Protein AF-A0A0C2BRD9-F1 (afdb_monomer)

Sequence (225 aa):
MIASLRAAGANRFDPTGWHYVEVLAKRAAAHQGSVRRILDARLVRALTALQARVERAQCDARETLARGVQQYPHAAADLQRLHDAGDVKGLRRLVATLQANERCASLGALVRQLEQHSPDHAEAQREGIAGPRSELKAIRNFRNTWAKLSVNKQVAQALEQAPKNAGPINSHMLVLRSLSLMRDISPDYLNWFMSYADTLLALDQGEKEKTASPKKGPAARAAKK

Secondary structure (DSSP, 8-state):
-HHHHHHTTHHHH-HHHHHHHHHHHHHHHH--THHHHHHHHHHHHHHHHHHHHHHHHHHHHHHHHHHHHHH-GGGHHHHHHHHHTT-HHHHHHHHHHHHHHHHHHHHHHHHHHHHHT--S-STTTTTSS-S-----HHHHHHHHHHHHHHHHHHHHHHHHT--TT--TT-HHHHHHHHHHHHHHH-HHHHHHHHHHHHHHHHHHHHHHHHHTSPP-PPPPPPP--

InterPro domains:
  IPR021549 Protein of unknown function DUF2894 [PF11445] (2-206)

Solvent-accessible surface area (backbone atoms only — not comparable to full-atom values): 13107 Å² total; per-residue (Å²): 111,72,68,58,43,58,72,69,42,45,58,75,77,38,52,65,64,45,50,52,51,54,54,51,51,55,53,30,70,76,45,72,68,73,65,21,53,55,40,49,55,51,48,52,54,49,50,54,54,47,51,54,52,47,52,48,53,48,51,53,45,50,50,54,41,55,55,41,34,73,76,34,66,90,50,30,70,60,43,48,51,26,54,77,71,60,36,60,65,59,36,54,50,52,52,52,52,54,53,52,51,51,54,52,51,53,49,53,48,49,50,49,47,51,62,70,65,60,69,93,62,60,78,89,53,55,85,78,72,76,66,82,74,79,68,54,67,66,57,52,53,49,52,54,54,50,50,56,52,47,53,54,48,51,52,51,50,53,61,70,67,52,69,95,78,67,58,99,82,36,67,70,59,52,50,52,50,49,53,49,51,38,46,75,75,37,55,70,58,43,54,52,50,53,55,49,52,51,52,53,52,53,50,52,51,56,50,53,57,63,69,67,60,79,82,82,76,84,82,78,87,84,88,87,134

Radius of gyration: 34.68 Å; Cα contacts (8 Å, |Δi|>4): 74; chains: 1; bounding box: 67×57×117 Å

Structure (mmCIF, N/CA/C/O backbone):
data_AF-A0A0C2BRD9-F1
#
_entry.id   AF-A0A0C2BRD9-F1
#
loop_
_atom_site.group_PDB
_atom_site.id
_atom_site.type_symbol
_atom_site.label_atom_id
_atom_site.label_alt_id
_atom_site.label_comp_id
_atom_site.label_asym_id
_atom_site.label_entity_id
_atom_site.label_seq_id
_atom_site.pdbx_PDB_ins_code
_atom_site.Cartn_x
_atom_site.Cartn_y
_atom_site.Cartn_z
_atom_site.occupancy
_atom_site.B_iso_or_equiv
_atom_site.auth_seq_id
_atom_site.auth_comp_id
_atom_site.auth_asym_id
_atom_site.auth_atom_id
_atom_site.pdbx_PDB_model_num
ATOM 1 N N . MET A 1 1 ? -27.100 -4.156 17.870 1.00 55.28 1 MET A N 1
ATOM 2 C CA . MET A 1 1 ? -26.120 -3.065 17.654 1.00 55.28 1 MET A CA 1
ATOM 3 C C . MET A 1 1 ? -24.674 -3.557 17.535 1.00 55.28 1 MET A C 1
ATOM 5 O O . MET A 1 1 ? -24.040 -3.266 16.533 1.00 55.28 1 MET A O 1
ATOM 9 N N . ILE A 1 2 ? -24.141 -4.350 18.475 1.00 57.06 2 ILE A N 1
ATOM 10 C CA . ILE A 1 2 ? -22.762 -4.884 18.358 1.00 57.06 2 ILE A CA 1
ATOM 11 C C . ILE A 1 2 ? -22.657 -5.948 17.240 1.00 57.06 2 ILE A C 1
ATOM 13 O O . ILE A 1 2 ? -21.723 -5.928 16.446 1.00 57.06 2 ILE A O 1
ATOM 17 N N . ALA A 1 3 ? -23.659 -6.823 17.091 1.00 55.91 3 ALA A N 1
ATOM 18 C CA . ALA A 1 3 ? -23.689 -7.818 16.009 1.00 55.91 3 ALA A CA 1
ATOM 19 C C . ALA A 1 3 ? -23.819 -7.195 14.601 1.00 55.91 3 ALA A C 1
ATOM 21 O O . ALA A 1 3 ? -23.196 -7.674 13.659 1.00 55.91 3 ALA A O 1
ATOM 22 N N . SER A 1 4 ? -24.560 -6.089 14.462 1.00 55.09 4 SER A N 1
ATOM 23 C CA . SER A 1 4 ? -24.716 -5.376 13.186 1.00 55.09 4 SER A CA 1
ATOM 24 C C . SER A 1 4 ? -23.440 -4.636 12.768 1.00 55.09 4 SER A C 1
ATOM 26 O O . SER A 1 4 ? -23.131 -4.587 11.584 1.00 55.09 4 SER A O 1
ATOM 28 N N . LEU A 1 5 ? -22.642 -4.133 13.719 1.00 56.72 5 LEU A N 1
ATOM 29 C CA . LEU A 1 5 ? -21.331 -3.529 13.430 1.00 56.72 5 LEU A CA 1
ATOM 30 C C . LEU A 1 5 ? -20.254 -4.570 13.095 1.00 56.72 5 LEU A C 1
ATOM 32 O O . LEU A 1 5 ? -19.369 -4.306 12.280 1.00 56.72 5 LEU A O 1
ATOM 36 N N . ARG A 1 6 ? -20.365 -5.775 13.668 1.00 57.06 6 ARG A N 1
ATOM 37 C CA . ARG A 1 6 ? -19.536 -6.922 13.280 1.00 57.06 6 ARG A CA 1
ATOM 38 C C . ARG A 1 6 ? -19.834 -7.361 11.840 1.00 57.06 6 ARG A C 1
ATOM 40 O O . ARG A 1 6 ? -18.895 -7.612 11.092 1.00 57.06 6 ARG A O 1
ATOM 47 N N . ALA A 1 7 ? -21.110 -7.389 11.446 1.00 53.88 7 ALA A N 1
ATOM 48 C CA . ALA A 1 7 ? -21.530 -7.680 10.072 1.00 53.88 7 ALA A CA 1
ATOM 49 C C . ALA A 1 7 ? -21.131 -6.573 9.075 1.00 53.88 7 ALA A C 1
ATOM 51 O O . ALA A 1 7 ? -20.756 -6.876 7.949 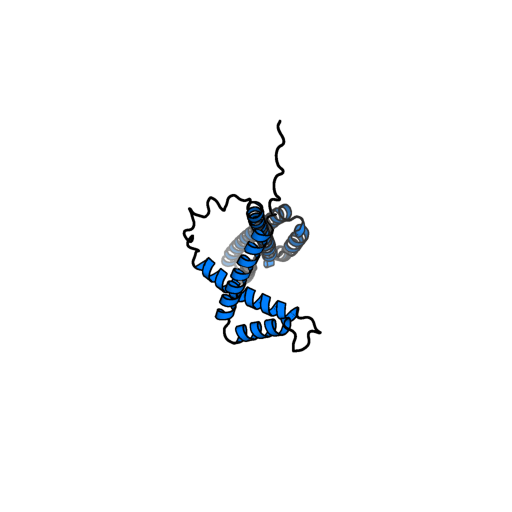1.00 53.88 7 ALA A O 1
ATOM 52 N N . ALA A 1 8 ? -21.120 -5.305 9.504 1.00 55.88 8 ALA A N 1
ATOM 53 C CA . ALA A 1 8 ? -20.695 -4.158 8.692 1.00 55.88 8 ALA A CA 1
ATOM 54 C C . ALA A 1 8 ? -19.164 -4.037 8.507 1.00 55.88 8 ALA A C 1
ATOM 56 O O . ALA A 1 8 ? -18.681 -3.056 7.945 1.00 55.88 8 ALA A O 1
ATOM 57 N N . GLY A 1 9 ? -18.379 -5.004 8.996 1.00 57.47 9 GLY A N 1
ATOM 58 C CA . GLY A 1 9 ? -16.933 -5.033 8.772 1.00 57.47 9 GLY A CA 1
ATOM 59 C C . GLY A 1 9 ? -16.144 -3.981 9.555 1.00 57.47 9 GLY A C 1
ATOM 60 O O . GLY A 1 9 ? -14.998 -3.714 9.202 1.00 57.47 9 GLY A O 1
ATOM 61 N N . ALA A 1 10 ? -16.695 -3.416 10.639 1.00 57.75 10 ALA A N 1
ATOM 62 C CA . ALA A 1 10 ? -16.008 -2.408 11.461 1.00 57.75 10 ALA A CA 1
ATOM 63 C C . ALA A 1 10 ? -14.625 -2.880 11.962 1.00 57.75 10 ALA A C 1
ATOM 65 O O . ALA A 1 10 ? -13.694 -2.085 12.063 1.00 57.75 10 ALA A O 1
ATOM 66 N N . ASN A 1 11 ? -14.459 -4.190 12.175 1.00 59.72 11 ASN A N 1
ATOM 67 C CA . ASN A 1 11 ? -13.189 -4.804 12.570 1.00 59.72 11 ASN A CA 1
ATOM 68 C C . ASN A 1 11 ? -12.094 -4.720 11.480 1.00 59.72 11 ASN A C 1
ATOM 70 O O . ASN A 1 11 ? -10.909 -4.757 11.793 1.00 59.72 11 ASN A O 1
ATOM 74 N N . ARG A 1 12 ? -12.470 -4.600 10.197 1.00 64.75 12 ARG A N 1
ATOM 75 C CA . ARG A 1 12 ? -11.517 -4.461 9.079 1.00 64.75 12 ARG A CA 1
ATOM 76 C C . ARG A 1 12 ? -11.005 -3.026 8.928 1.00 64.75 12 ARG A C 1
ATOM 78 O O . ARG A 1 12 ? -9.874 -2.833 8.496 1.00 64.75 12 ARG A O 1
ATOM 85 N N . PHE A 1 13 ? -11.818 -2.038 9.308 1.00 64.81 13 PHE A N 1
ATOM 86 C CA . PHE A 1 13 ? -11.477 -0.617 9.203 1.00 64.81 13 PHE A CA 1
ATOM 87 C C . PHE A 1 13 ? -10.772 -0.072 10.455 1.00 64.81 13 PHE A C 1
ATOM 89 O O . PHE A 1 13 ? -9.855 0.737 10.319 1.00 64.81 13 PHE A O 1
ATOM 96 N N . ASP A 1 14 ? -11.163 -0.510 11.659 1.00 70.69 14 ASP A N 1
ATOM 97 C CA . ASP A 1 14 ? -10.536 -0.081 12.920 1.00 70.69 14 ASP A CA 1
ATOM 98 C C . ASP A 1 14 ? -10.528 -1.205 13.984 1.00 70.69 14 ASP A C 1
ATOM 100 O O . ASP A 1 14 ? -11.425 -1.276 14.833 1.00 70.69 14 ASP A O 1
ATOM 104 N N . PRO A 1 15 ? -9.514 -2.092 13.971 1.00 74.56 15 PRO A N 1
ATOM 105 C CA . PRO A 1 15 ? -9.442 -3.218 14.904 1.00 74.56 15 PRO A CA 1
ATOM 106 C C . PRO A 1 15 ? -9.237 -2.779 16.363 1.00 74.56 15 PRO A C 1
ATOM 108 O O . PRO A 1 15 ? -9.726 -3.434 17.285 1.00 74.56 15 PRO A O 1
ATOM 111 N N . THR A 1 16 ? -8.547 -1.658 16.606 1.00 80.31 16 THR A N 1
ATOM 112 C CA . THR A 1 16 ? -8.263 -1.186 17.972 1.00 80.31 16 THR A CA 1
ATOM 113 C C . THR A 1 16 ? -9.481 -0.507 18.588 1.00 80.31 16 THR A C 1
ATOM 115 O O . THR A 1 16 ? -9.819 -0.781 19.743 1.00 80.31 16 THR A O 1
ATOM 118 N N . GLY A 1 17 ? -10.190 0.316 17.808 1.00 79.44 17 GLY A N 1
ATOM 119 C CA . GLY A 1 17 ? -11.464 0.900 18.221 1.00 79.44 17 GLY A CA 1
ATOM 120 C C . GLY A 1 17 ? -12.518 -0.168 18.527 1.00 79.44 17 GLY A C 1
ATOM 121 O O . GLY A 1 17 ? -13.249 -0.047 19.512 1.00 79.44 17 GLY A O 1
ATOM 122 N N . TRP A 1 18 ? -12.546 -1.250 17.743 1.00 80.38 18 TRP A N 1
ATOM 123 C CA . TRP A 1 18 ? -13.440 -2.383 17.982 1.00 80.38 18 TRP A CA 1
ATOM 124 C C . TRP A 1 18 ? -13.125 -3.118 19.293 1.00 80.38 18 TRP A C 1
ATOM 126 O O . TRP A 1 18 ? -14.020 -3.325 20.117 1.00 80.38 18 TRP A O 1
ATOM 136 N N . HIS A 1 19 ? -11.851 -3.444 19.539 1.00 82.81 19 HIS A N 1
ATOM 137 C CA . HIS A 1 19 ? -11.445 -4.126 20.771 1.00 82.81 19 HIS A CA 1
ATOM 138 C C . HIS A 1 19 ? -11.727 -3.285 22.027 1.00 82.81 19 HIS A C 1
ATOM 140 O O . HIS A 1 19 ? -12.190 -3.813 23.039 1.00 82.81 19 HIS A O 1
ATOM 146 N N . TYR A 1 20 ? -11.527 -1.964 21.953 1.00 85.00 20 TYR A N 1
ATOM 147 C CA . TYR A 1 20 ? -11.869 -1.047 23.043 1.00 85.00 20 TYR A CA 1
ATOM 148 C C . TYR A 1 20 ? -13.354 -1.127 23.428 1.00 85.00 20 TYR A C 1
ATOM 150 O O . TYR A 1 20 ? -13.682 -1.220 24.612 1.00 85.00 20 TYR A O 1
ATOM 158 N N . VAL A 1 21 ? -14.251 -1.134 22.438 1.00 85.75 21 VAL A N 1
ATOM 159 C CA . VAL A 1 21 ? -15.699 -1.250 22.668 1.00 85.75 21 VAL A CA 1
ATOM 160 C C . VAL A 1 21 ? -16.059 -2.615 23.259 1.00 85.75 21 VAL A C 1
ATOM 162 O O . VAL A 1 21 ? -16.873 -2.674 24.179 1.00 85.75 21 VAL A O 1
ATOM 165 N N . GLU A 1 22 ? -15.438 -3.705 22.796 1.00 85.19 22 GLU A N 1
ATOM 166 C CA . GLU A 1 22 ? -15.675 -5.046 23.351 1.00 85.19 22 GLU A CA 1
ATOM 167 C C . GLU A 1 22 ? -15.252 -5.149 24.823 1.00 85.19 22 GLU A C 1
ATOM 169 O O . GLU A 1 22 ? -15.994 -5.690 25.648 1.00 85.19 22 GLU A O 1
ATOM 174 N N . VAL A 1 23 ? -14.089 -4.598 25.179 1.00 89.94 23 VAL A N 1
ATOM 175 C CA . VAL A 1 23 ? -13.614 -4.566 26.571 1.00 89.94 23 VAL A CA 1
ATOM 176 C C . VAL A 1 23 ? -14.514 -3.677 27.432 1.00 89.94 23 VAL A C 1
ATOM 178 O O . VAL A 1 23 ? -14.875 -4.060 28.548 1.00 89.94 23 VAL A O 1
ATOM 181 N N . LEU A 1 24 ? -14.930 -2.518 26.915 1.00 86.56 24 LEU A N 1
ATOM 182 C CA . LEU A 1 24 ? -15.830 -1.605 27.621 1.00 86.56 24 LEU A CA 1
ATOM 183 C C . LEU A 1 24 ? -17.209 -2.240 27.866 1.00 86.56 24 LEU A C 1
ATOM 185 O O . LEU A 1 24 ? -17.748 -2.099 28.962 1.00 86.56 24 LEU A O 1
ATOM 189 N N . ALA A 1 25 ? -17.735 -2.995 26.897 1.00 85.38 25 ALA A N 1
ATOM 190 C CA . ALA A 1 25 ? -18.987 -3.740 27.024 1.00 85.38 25 ALA A CA 1
ATOM 191 C C . ALA A 1 25 ? -18.894 -4.849 28.082 1.00 85.38 25 ALA A C 1
ATOM 193 O O . ALA A 1 25 ? -19.774 -4.967 28.936 1.00 85.38 25 ALA A O 1
ATOM 194 N N . LYS A 1 26 ? -17.800 -5.626 28.076 1.00 87.88 26 LYS A N 1
ATOM 195 C CA . LYS A 1 26 ? -17.542 -6.657 29.097 1.00 87.88 26 LYS A CA 1
ATOM 196 C C . LYS A 1 26 ? -17.462 -6.051 30.497 1.00 87.88 26 LYS A C 1
ATOM 198 O O . LYS A 1 26 ? -18.039 -6.590 31.437 1.00 87.88 26 LYS A O 1
ATOM 203 N N . ARG A 1 27 ? -16.793 -4.903 30.634 1.00 86.75 27 ARG A N 1
ATOM 204 C CA . ARG A 1 27 ? -16.676 -4.193 31.912 1.00 86.75 27 ARG A CA 1
ATOM 205 C C . ARG A 1 27 ? -18.013 -3.620 32.383 1.00 86.75 27 ARG A C 1
ATOM 207 O O . ARG A 1 27 ? -18.315 -3.716 33.566 1.00 86.75 27 ARG A O 1
ATOM 214 N N . ALA A 1 28 ? -18.824 -3.063 31.484 1.00 86.19 28 ALA A N 1
ATOM 215 C CA . ALA A 1 28 ? -20.161 -2.573 31.819 1.00 86.19 28 ALA A CA 1
ATOM 216 C C . ALA A 1 28 ? -21.074 -3.698 32.342 1.00 86.19 28 ALA A C 1
ATOM 218 O O . ALA A 1 28 ? -21.808 -3.487 33.304 1.00 86.19 28 ALA A O 1
ATOM 219 N N . ALA A 1 29 ? -20.971 -4.905 31.771 1.00 84.81 29 ALA A N 1
ATOM 220 C CA . ALA A 1 29 ? -21.737 -6.076 32.203 1.00 84.81 29 ALA A CA 1
ATOM 221 C C . ALA A 1 29 ? -21.349 -6.596 33.603 1.00 84.81 29 ALA A C 1
ATOM 223 O O . ALA A 1 29 ? -22.188 -7.181 34.284 1.00 84.81 29 ALA A O 1
ATOM 224 N N . ALA A 1 30 ? -20.107 -6.369 34.044 1.00 89.50 30 ALA A N 1
ATOM 225 C CA . ALA A 1 30 ? -19.607 -6.802 35.352 1.00 89.50 30 ALA A CA 1
ATOM 226 C C . ALA A 1 30 ? -19.996 -5.866 36.517 1.00 89.50 30 ALA A C 1
ATOM 228 O O . ALA A 1 30 ? -19.811 -6.226 37.678 1.00 89.50 30 ALA A O 1
ATOM 229 N N . HIS A 1 31 ? -20.528 -4.671 36.236 1.00 87.12 31 HIS A N 1
ATOM 230 C CA . HIS A 1 31 ? -20.923 -3.693 37.254 1.00 87.12 31 HIS A CA 1
ATOM 231 C C . HIS A 1 31 ? -22.446 -3.485 37.279 1.00 87.12 31 HIS A C 1
ATOM 233 O O . HIS A 1 31 ? -23.131 -3.643 36.272 1.00 87.12 31 HIS A O 1
ATOM 239 N N . GLN A 1 32 ? -22.994 -3.099 38.435 1.00 85.75 32 GLN A N 1
ATOM 240 C CA . GLN A 1 32 ? -24.421 -2.798 38.616 1.0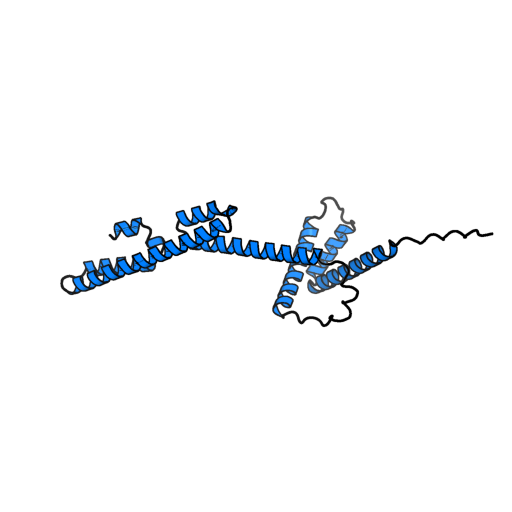0 85.75 32 GLN A CA 1
ATOM 241 C C . GLN A 1 32 ? -24.616 -1.397 39.218 1.00 85.75 32 GLN A C 1
ATOM 243 O O . GLN A 1 32 ? -23.692 -0.813 39.782 1.00 85.75 32 GLN A O 1
ATOM 248 N N . GLY A 1 33 ? -25.818 -0.833 39.071 1.00 87.88 33 GLY A N 1
ATOM 249 C CA . GLY A 1 33 ? -26.179 0.463 39.656 1.00 87.88 33 GLY A CA 1
ATOM 250 C C . GLY A 1 33 ? -25.672 1.686 38.877 1.00 87.88 33 GLY A C 1
ATOM 251 O O . GLY A 1 33 ? -25.656 1.706 37.645 1.00 87.88 33 GLY A O 1
ATOM 252 N N . SER A 1 34 ? -25.288 2.740 39.598 1.00 85.62 34 SER A N 1
ATOM 253 C CA . SER A 1 34 ? -24.857 4.033 39.036 1.00 85.62 34 SER A CA 1
ATOM 254 C C . SER A 1 34 ? -23.617 3.921 38.142 1.00 85.62 34 SER A C 1
ATOM 256 O O . SER A 1 34 ? -23.556 4.552 37.088 1.00 85.62 34 SER A O 1
ATOM 258 N N . VAL A 1 35 ? -22.668 3.056 38.507 1.00 87.06 35 VAL A N 1
ATOM 259 C CA . VAL A 1 35 ? -21.443 2.796 37.731 1.00 87.06 35 VAL A CA 1
ATOM 260 C C . VAL A 1 35 ? -21.769 2.201 36.359 1.00 87.06 35 VAL A C 1
ATOM 262 O O . VAL A 1 35 ? -21.176 2.602 35.358 1.00 87.06 35 VAL A O 1
ATOM 265 N N . ARG A 1 36 ? -22.764 1.305 36.285 1.00 87.69 36 ARG A N 1
ATOM 266 C CA . ARG A 1 36 ? -23.227 0.731 35.015 1.00 87.69 36 ARG A CA 1
ATOM 267 C C . ARG A 1 36 ? -23.795 1.805 34.088 1.00 87.69 36 ARG A C 1
ATOM 269 O O . ARG A 1 36 ? -23.416 1.847 32.926 1.00 87.69 36 ARG A O 1
ATOM 276 N N . ARG A 1 37 ? -24.602 2.736 34.611 1.00 87.19 37 ARG A N 1
ATOM 277 C CA . ARG A 1 37 ? -25.170 3.844 33.814 1.00 87.19 37 ARG A CA 1
ATOM 278 C C . ARG A 1 37 ? -24.089 4.737 33.193 1.00 87.19 37 ARG A C 1
ATOM 280 O O . ARG A 1 37 ? -24.210 5.126 32.034 1.00 87.19 37 ARG A O 1
ATOM 287 N N . ILE A 1 38 ? -23.017 5.033 33.934 1.00 90.94 38 ILE A N 1
ATOM 288 C CA . ILE A 1 38 ? -21.883 5.830 33.428 1.00 90.94 38 ILE A CA 1
ATOM 289 C C . ILE A 1 38 ? -21.123 5.065 32.334 1.00 90.94 38 ILE A C 1
ATOM 291 O O . ILE A 1 38 ? -20.759 5.645 31.307 1.00 90.94 38 ILE A O 1
ATOM 295 N N . LEU A 1 39 ? -20.885 3.765 32.535 1.00 89.62 39 LEU A N 1
ATOM 296 C CA . LEU A 1 39 ? -20.207 2.923 31.548 1.00 89.62 39 LEU A CA 1
ATOM 297 C C . LEU A 1 39 ? -21.045 2.733 30.278 1.00 89.62 39 LEU A C 1
ATOM 299 O O . LEU A 1 39 ? -20.486 2.810 29.187 1.00 89.62 39 LEU A O 1
ATOM 303 N N . ASP A 1 40 ? -22.362 2.580 30.405 1.00 87.31 40 ASP A N 1
ATOM 304 C CA . ASP A 1 40 ? -23.286 2.480 29.271 1.00 87.31 40 ASP A CA 1
ATOM 305 C C . ASP A 1 40 ? -23.312 3.785 28.457 1.00 87.31 40 ASP A C 1
ATOM 307 O O . ASP A 1 40 ? -23.180 3.753 27.233 1.00 87.31 40 ASP A O 1
ATOM 311 N N . ALA A 1 41 ? -23.364 4.951 29.114 1.00 90.69 41 ALA A N 1
ATOM 312 C CA . ALA A 1 41 ? -23.261 6.243 28.428 1.00 90.69 41 ALA A CA 1
ATOM 313 C C . ALA A 1 41 ? -21.920 6.399 27.684 1.00 90.69 41 ALA A C 1
ATOM 315 O O . ALA A 1 41 ? -21.867 6.884 26.548 1.00 90.69 41 ALA A O 1
ATOM 316 N N . ARG A 1 42 ? -20.820 5.937 28.295 1.00 91.06 42 ARG A N 1
ATOM 317 C CA . ARG A 1 42 ? -19.495 5.930 27.661 1.00 91.06 42 ARG A CA 1
ATOM 318 C C . ARG A 1 42 ? -19.431 4.964 26.478 1.00 91.06 42 ARG A C 1
ATOM 320 O O . ARG A 1 42 ? -18.782 5.282 25.484 1.00 91.06 42 ARG A O 1
ATOM 327 N N . LEU A 1 43 ? -20.110 3.825 26.566 1.00 89.19 43 LEU A N 1
ATOM 328 C CA . LEU A 1 43 ? -20.198 2.836 25.498 1.00 89.19 43 LEU A CA 1
ATOM 329 C C . LEU A 1 43 ? -20.980 3.370 24.298 1.00 89.19 43 LEU A C 1
ATOM 331 O O . LEU A 1 43 ? -20.504 3.237 23.173 1.00 89.19 43 LEU A O 1
ATOM 335 N N . VAL A 1 44 ? -22.107 4.051 24.526 1.00 90.19 44 VAL A N 1
ATOM 336 C CA . VAL A 1 44 ? -22.857 4.731 23.457 1.00 90.19 44 VAL A CA 1
ATOM 337 C C . VAL A 1 44 ? -21.972 5.761 22.753 1.00 90.19 44 VAL A C 1
ATOM 339 O O . VAL A 1 44 ? -21.873 5.746 21.529 1.00 90.19 44 VAL A O 1
ATOM 342 N N . ARG A 1 45 ? -21.252 6.600 23.509 1.00 90.69 45 ARG A N 1
ATOM 343 C CA . ARG A 1 45 ? -20.324 7.590 22.934 1.00 90.69 45 ARG A CA 1
ATOM 344 C C . ARG A 1 45 ? -19.157 6.948 22.172 1.00 90.69 45 ARG A C 1
ATOM 346 O O . ARG A 1 45 ? -18.715 7.484 21.159 1.00 90.69 45 ARG A O 1
ATOM 353 N N . ALA A 1 46 ? -18.633 5.822 22.652 1.00 87.69 46 ALA A N 1
ATOM 354 C CA . ALA A 1 46 ? -17.568 5.094 21.967 1.00 87.69 46 ALA A CA 1
ATOM 355 C C . ALA A 1 46 ? -18.062 4.475 20.649 1.00 87.69 46 ALA A C 1
ATOM 357 O O . ALA A 1 46 ? -17.357 4.540 19.643 1.00 87.69 46 ALA A O 1
ATOM 358 N N . LEU A 1 47 ? -19.282 3.930 20.638 1.00 86.19 47 LEU A N 1
ATOM 359 C CA . LEU A 1 47 ? -19.914 3.379 19.440 1.00 86.19 47 LEU A CA 1
ATOM 360 C C . LEU A 1 47 ? -20.166 4.450 18.376 1.00 86.19 47 LEU A C 1
ATOM 362 O O . LEU A 1 47 ? -19.808 4.234 17.221 1.00 86.19 47 LEU A O 1
ATOM 366 N N . THR A 1 48 ? -20.714 5.608 18.753 1.00 88.44 48 THR A N 1
ATOM 367 C CA . THR A 1 48 ? -20.963 6.701 17.797 1.00 88.44 48 THR A CA 1
ATOM 368 C C . THR A 1 48 ? -19.663 7.264 17.225 1.00 88.44 48 THR A C 1
ATOM 370 O O . THR A 1 48 ? -19.566 7.507 16.023 1.00 88.44 48 THR A O 1
ATOM 373 N N . ALA A 1 49 ? -18.621 7.407 18.051 1.00 89.00 49 ALA A N 1
ATOM 374 C CA . ALA A 1 49 ? -17.302 7.832 17.586 1.00 89.00 49 ALA A CA 1
ATOM 375 C C . ALA A 1 49 ? -16.663 6.814 16.625 1.00 89.00 49 ALA A C 1
ATOM 377 O O . ALA A 1 49 ? -16.045 7.209 15.634 1.00 89.00 49 ALA A O 1
ATOM 378 N N . LEU A 1 50 ? -16.813 5.513 16.897 1.00 82.62 50 LEU A N 1
ATOM 379 C CA . LEU A 1 50 ? -16.340 4.455 16.007 1.00 82.62 50 LEU A CA 1
ATOM 380 C C . LEU A 1 50 ? -17.086 4.489 14.667 1.00 82.62 50 LEU A C 1
ATOM 382 O O . LEU A 1 50 ? -16.441 4.466 13.623 1.00 82.62 50 LEU A O 1
ATOM 386 N N . GLN A 1 51 ? -18.418 4.590 14.693 1.00 84.88 51 GLN A N 1
ATOM 387 C CA . GLN A 1 51 ? -19.249 4.685 13.488 1.00 84.88 51 GLN A CA 1
ATOM 388 C C . GLN A 1 51 ? -18.812 5.851 12.602 1.00 84.88 51 GLN A C 1
ATOM 390 O O . GLN A 1 51 ? -18.472 5.634 11.442 1.00 84.88 51 GLN A O 1
ATOM 395 N N . ALA A 1 52 ? -18.683 7.051 13.174 1.00 87.69 52 ALA A N 1
ATOM 396 C CA . ALA A 1 52 ? -18.234 8.225 12.432 1.00 87.69 52 ALA A CA 1
ATOM 397 C C . ALA A 1 52 ? -16.831 8.044 11.819 1.00 87.69 52 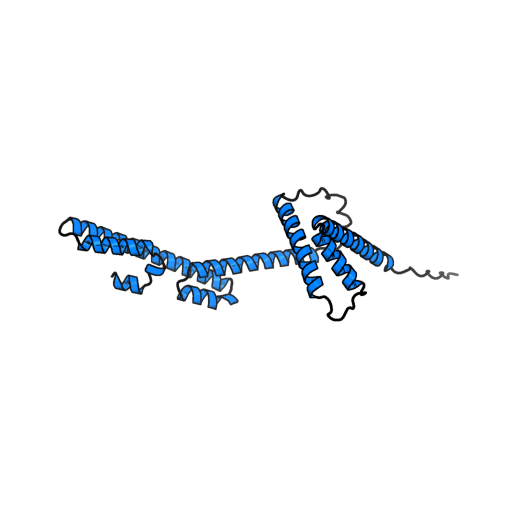ALA A C 1
ATOM 399 O O . ALA A 1 52 ? -16.555 8.536 10.725 1.00 87.69 52 ALA A O 1
ATOM 400 N N . ARG A 1 53 ? -15.918 7.340 12.503 1.00 83.62 53 ARG A N 1
ATOM 401 C CA . ARG A 1 53 ? -14.575 7.047 11.970 1.00 83.62 53 ARG A CA 1
ATOM 402 C C . ARG A 1 53 ? -14.614 6.037 10.823 1.00 83.62 53 ARG A C 1
ATOM 404 O O . ARG A 1 53 ? -13.894 6.228 9.847 1.00 83.62 53 ARG A O 1
ATOM 411 N N . VAL A 1 54 ? -15.443 4.999 10.927 1.00 81.19 54 VAL A N 1
ATOM 412 C CA . VAL A 1 54 ? -15.619 3.996 9.866 1.00 81.19 54 VAL A CA 1
ATOM 413 C C . VAL A 1 54 ? -16.265 4.624 8.632 1.00 81.19 54 VAL A C 1
ATOM 415 O O . VAL A 1 54 ? -15.771 4.418 7.529 1.00 81.19 54 VAL A O 1
ATOM 418 N N . GLU A 1 55 ? -17.301 5.444 8.808 1.00 84.69 55 GLU A N 1
ATOM 419 C CA . GLU A 1 55 ? -17.955 6.170 7.712 1.00 84.69 55 GLU A CA 1
ATOM 420 C C . GLU A 1 55 ? -16.977 7.096 6.984 1.00 84.69 55 GLU A C 1
ATOM 422 O O . GLU A 1 55 ? -16.890 7.051 5.760 1.00 84.69 55 GLU A O 1
ATOM 427 N N . ARG A 1 56 ? -16.167 7.872 7.721 1.00 85.12 56 ARG A N 1
ATOM 428 C CA . ARG A 1 56 ? -15.111 8.706 7.119 1.00 85.12 56 ARG A CA 1
ATOM 429 C C . ARG A 1 56 ? -14.110 7.874 6.324 1.00 85.12 56 ARG A C 1
ATOM 431 O O . ARG A 1 56 ? -13.836 8.194 5.176 1.00 85.12 56 ARG A O 1
ATOM 438 N N . ALA A 1 57 ? -13.615 6.777 6.898 1.00 82.31 57 ALA A N 1
ATOM 439 C CA . ALA A 1 57 ? -12.669 5.900 6.211 1.00 82.31 57 ALA A CA 1
ATOM 440 C C . ALA A 1 57 ? -13.263 5.279 4.932 1.00 82.31 57 ALA A C 1
ATOM 442 O O . ALA A 1 57 ? -12.552 5.117 3.939 1.00 82.31 57 ALA A O 1
ATOM 443 N N . GLN A 1 58 ? -14.558 4.952 4.936 1.00 81.12 58 GLN A N 1
ATOM 444 C CA . GLN A 1 58 ? -15.271 4.466 3.754 1.00 81.12 58 GLN A CA 1
ATOM 445 C C . GLN A 1 58 ? -15.461 5.562 2.702 1.00 81.12 58 GLN A C 1
ATOM 447 O O . GLN A 1 58 ? -15.238 5.295 1.522 1.00 81.12 58 GLN A O 1
ATOM 452 N N . CYS A 1 59 ? -15.833 6.780 3.103 1.00 84.94 59 CYS A N 1
ATOM 453 C CA . CYS A 1 59 ? -15.935 7.927 2.199 1.00 84.94 59 CYS A CA 1
ATOM 454 C C . CYS A 1 59 ? -14.592 8.227 1.525 1.00 84.94 59 CYS A C 1
ATOM 456 O O . CYS A 1 59 ? -14.543 8.289 0.298 1.00 84.94 59 CYS A O 1
ATOM 458 N N . ASP A 1 60 ? -13.502 8.293 2.293 1.00 84.56 60 ASP A N 1
ATOM 459 C CA . ASP A 1 60 ? -12.150 8.498 1.761 1.00 84.56 60 ASP A CA 1
ATOM 460 C C . ASP A 1 60 ? -11.775 7.394 0.761 1.00 84.56 60 ASP A C 1
ATOM 462 O O . ASP A 1 60 ? -11.248 7.667 -0.316 1.00 84.56 60 ASP A O 1
ATOM 466 N N . ALA A 1 61 ? -12.071 6.131 1.096 1.00 80.69 61 ALA A N 1
ATOM 467 C CA . ALA A 1 61 ? -11.787 4.994 0.225 1.00 80.69 61 ALA A CA 1
ATOM 468 C C . ALA A 1 61 ? -12.584 5.064 -1.090 1.00 80.69 61 ALA A C 1
ATOM 470 O O . ALA A 1 61 ? -12.028 4.813 -2.163 1.00 80.69 61 ALA A O 1
ATOM 471 N N . ARG A 1 62 ? -13.868 5.440 -1.022 1.00 83.50 62 ARG A N 1
ATOM 472 C CA . ARG A 1 62 ? -14.724 5.648 -2.202 1.00 83.50 62 ARG A CA 1
ATOM 473 C C . ARG A 1 62 ? -14.224 6.800 -3.059 1.00 83.50 62 ARG A C 1
ATOM 475 O O . ARG A 1 62 ? -14.189 6.671 -4.277 1.00 83.50 62 ARG A O 1
ATOM 482 N N . GLU A 1 63 ? -13.793 7.894 -2.444 1.00 87.75 63 GLU A N 1
ATOM 483 C CA . GLU A 1 63 ? -13.250 9.038 -3.171 1.00 87.75 63 GLU A CA 1
ATOM 484 C C . GLU A 1 63 ? -11.940 8.677 -3.882 1.00 87.75 63 GLU A C 1
ATOM 486 O O . GLU A 1 63 ? -11.763 8.993 -5.060 1.00 87.75 63 GLU A O 1
ATOM 491 N N . THR A 1 64 ? -11.042 7.951 -3.210 1.00 83.50 64 THR A N 1
ATOM 492 C CA . THR A 1 64 ? -9.806 7.456 -3.836 1.00 83.50 64 THR A CA 1
ATOM 493 C C . THR A 1 64 ? -10.079 6.488 -4.982 1.00 83.50 64 THR A C 1
ATOM 495 O O . THR A 1 64 ? -9.367 6.528 -5.984 1.00 83.50 64 THR A O 1
ATOM 498 N N . LEU A 1 65 ? -11.129 5.669 -4.878 1.00 85.62 65 LEU A N 1
ATOM 499 C CA . LEU A 1 65 ? -11.569 4.809 -5.971 1.00 85.62 65 LEU A CA 1
ATOM 500 C C . LEU A 1 65 ? -12.115 5.644 -7.127 1.00 85.62 65 LEU A C 1
ATOM 502 O O . LEU A 1 65 ? -11.684 5.443 -8.253 1.00 85.62 65 LEU A O 1
ATOM 506 N N . ALA A 1 66 ? -13.012 6.596 -6.865 1.00 86.19 66 ALA A N 1
ATOM 507 C CA . ALA A 1 66 ? -13.615 7.425 -7.907 1.00 86.19 66 ALA A CA 1
ATOM 508 C C . ALA A 1 66 ? -12.549 8.207 -8.688 1.00 86.19 66 ALA A C 1
ATOM 510 O O . ALA A 1 66 ? -12.546 8.194 -9.919 1.00 86.19 66 ALA A O 1
ATOM 511 N N . ARG A 1 67 ? -11.588 8.813 -7.977 1.00 86.00 67 ARG A N 1
ATOM 512 C CA . ARG A 1 67 ? -10.440 9.499 -8.589 1.00 86.00 67 ARG A CA 1
ATOM 513 C C . ARG A 1 67 ? -9.555 8.529 -9.375 1.00 86.00 67 ARG A C 1
ATOM 515 O O . ARG A 1 67 ? -9.172 8.835 -10.499 1.00 86.00 67 ARG A O 1
ATOM 522 N N . GLY A 1 68 ? -9.266 7.356 -8.809 1.00 83.62 68 GLY A N 1
ATOM 523 C CA . GLY A 1 68 ? -8.458 6.328 -9.462 1.00 83.62 68 GLY A CA 1
ATOM 524 C C . GLY A 1 68 ? -9.104 5.771 -10.733 1.00 83.62 68 GLY A C 1
ATOM 525 O O . GLY A 1 68 ? -8.422 5.617 -11.734 1.00 83.62 68 GLY A O 1
ATOM 526 N N . VAL A 1 69 ? -10.417 5.533 -10.734 1.00 85.19 69 VAL A N 1
ATOM 527 C CA . VAL A 1 69 ? -11.168 5.043 -11.903 1.00 85.19 69 VAL A CA 1
ATOM 528 C C . VAL A 1 69 ? -11.233 6.101 -13.006 1.00 85.19 69 VAL A C 1
ATOM 530 O O . VAL A 1 69 ? -11.088 5.760 -14.177 1.00 85.19 69 VAL A O 1
ATOM 533 N N . GLN A 1 70 ? -11.403 7.381 -12.649 1.00 84.25 70 GLN A N 1
ATOM 534 C CA . GLN A 1 70 ? -11.369 8.479 -13.623 1.00 84.25 70 GLN A CA 1
ATOM 535 C C . GLN A 1 70 ? -9.985 8.652 -14.265 1.00 84.25 70 GLN A C 1
ATOM 537 O O . GLN A 1 70 ? -9.901 8.922 -15.459 1.00 84.25 70 GLN A O 1
ATOM 542 N N . GLN A 1 71 ? -8.909 8.498 -13.489 1.00 82.75 71 GLN A N 1
ATOM 543 C CA . GLN A 1 71 ? -7.534 8.648 -13.980 1.00 82.75 71 GLN A CA 1
ATOM 544 C C . GLN A 1 71 ? -7.030 7.398 -14.718 1.00 82.75 71 GLN A C 1
ATOM 546 O O . GLN A 1 71 ? -6.306 7.514 -15.702 1.00 82.75 71 GLN A O 1
ATOM 551 N N . TYR A 1 72 ? -7.447 6.205 -14.286 1.00 81.38 72 TYR A N 1
ATOM 552 C CA . TYR A 1 72 ? -6.926 4.920 -14.757 1.00 81.38 72 TYR A CA 1
ATOM 553 C C . TYR A 1 72 ? -8.061 3.949 -15.121 1.00 81.38 72 TYR A C 1
ATOM 555 O O . TYR A 1 72 ? -8.296 2.969 -14.405 1.00 81.38 72 TYR A O 1
ATOM 563 N N . PRO A 1 73 ? -8.751 4.149 -16.260 1.00 81.31 73 PRO A N 1
ATOM 564 C CA . PRO A 1 73 ? -9.869 3.291 -16.660 1.00 81.31 73 PRO A CA 1
ATOM 565 C C . PRO A 1 73 ? -9.450 1.828 -16.884 1.00 81.31 73 PRO A C 1
ATOM 567 O O . PRO A 1 73 ? -10.238 0.914 -16.663 1.00 81.31 73 PRO A O 1
ATOM 570 N N . HIS A 1 74 ? -8.186 1.585 -17.243 1.00 77.75 74 HIS A N 1
ATOM 571 C CA . HIS A 1 74 ? -7.623 0.244 -17.426 1.00 77.75 74 HIS A CA 1
ATOM 572 C C . HIS A 1 74 ? -7.407 -0.527 -16.110 1.00 77.75 74 HIS A C 1
ATOM 574 O O . HIS A 1 74 ? -7.375 -1.752 -16.130 1.00 77.75 74 HIS A O 1
ATOM 580 N N . ALA A 1 75 ? -7.286 0.163 -14.971 1.00 83.75 75 ALA A N 1
ATOM 581 C CA . ALA A 1 75 ? -7.122 -0.446 -13.646 1.00 83.75 75 ALA A CA 1
ATOM 582 C C . ALA A 1 75 ? -8.410 -0.390 -12.801 1.00 83.75 75 ALA A C 1
ATOM 584 O O . ALA A 1 75 ? -8.406 -0.762 -11.626 1.00 83.75 75 ALA A O 1
ATOM 585 N N . ALA A 1 76 ? -9.524 0.065 -13.386 1.00 83.00 76 ALA A N 1
ATOM 586 C CA . ALA A 1 76 ? -10.788 0.272 -12.683 1.00 83.00 76 ALA A CA 1
ATOM 587 C C . ALA A 1 76 ? -11.325 -1.013 -12.031 1.00 83.00 76 ALA A C 1
ATOM 589 O O . ALA A 1 76 ? -11.738 -0.984 -10.872 1.00 83.00 76 ALA A O 1
ATOM 590 N N . ALA A 1 77 ? -11.233 -2.148 -12.733 1.00 84.00 77 ALA A N 1
ATOM 591 C CA . ALA A 1 77 ? -11.664 -3.444 -12.212 1.00 84.00 77 ALA A CA 1
ATOM 592 C C . ALA A 1 77 ? -10.850 -3.879 -10.979 1.00 84.00 77 ALA A C 1
ATOM 594 O O . ALA A 1 77 ? -11.406 -4.429 -10.031 1.00 84.00 77 ALA A O 1
ATOM 595 N N . ASP A 1 78 ? -9.545 -3.602 -10.950 1.00 83.25 78 ASP A N 1
ATOM 596 C CA . ASP A 1 78 ? -8.677 -3.931 -9.812 1.00 83.25 78 ASP A CA 1
ATOM 597 C C . ASP A 1 78 ? -8.939 -3.014 -8.619 1.00 83.25 78 ASP A C 1
ATOM 599 O O . ASP A 1 78 ? -9.017 -3.478 -7.481 1.00 83.25 78 ASP A O 1
ATOM 603 N N . LEU A 1 79 ? -9.147 -1.721 -8.881 1.00 84.56 79 LEU A N 1
ATOM 604 C CA . LEU A 1 79 ? -9.533 -0.747 -7.863 1.00 84.56 79 LEU A CA 1
ATOM 605 C C . LEU A 1 79 ? -10.890 -1.098 -7.235 1.00 84.56 79 LEU A C 1
ATOM 607 O O . LEU A 1 79 ? -11.016 -1.066 -6.011 1.00 84.56 79 LEU A O 1
ATOM 611 N N . GLN A 1 80 ? -11.881 -1.496 -8.039 1.00 84.06 80 GLN A N 1
ATOM 612 C CA . GLN A 1 80 ? -13.178 -1.965 -7.537 1.00 84.06 80 GLN A CA 1
ATOM 613 C C . GLN A 1 80 ? -13.044 -3.251 -6.724 1.00 84.06 80 GLN A C 1
ATOM 615 O O . GLN A 1 80 ? -13.519 -3.289 -5.593 1.00 84.06 80 GLN A O 1
ATOM 620 N N . ARG A 1 81 ? -12.293 -4.248 -7.209 1.00 85.31 81 ARG A N 1
ATOM 621 C CA . ARG A 1 81 ? -12.041 -5.485 -6.448 1.00 85.31 81 ARG A CA 1
ATOM 622 C C . ARG A 1 81 ? -11.400 -5.221 -5.084 1.00 85.31 81 ARG A C 1
ATOM 624 O O . ARG A 1 81 ? -11.794 -5.836 -4.095 1.00 85.31 81 ARG A O 1
ATOM 631 N N . LEU A 1 82 ? -10.433 -4.306 -5.007 1.00 83.25 82 LEU A N 1
ATOM 632 C CA . LEU A 1 82 ? -9.778 -3.940 -3.744 1.00 83.25 82 LEU A CA 1
ATOM 633 C C . LEU A 1 82 ? -10.718 -3.183 -2.795 1.00 83.25 82 LEU A C 1
ATOM 635 O O . LEU A 1 82 ? -10.644 -3.372 -1.578 1.00 83.25 82 LEU A O 1
ATOM 639 N N . HIS A 1 83 ? -11.625 -2.366 -3.334 1.00 80.94 83 HIS A N 1
ATOM 640 C CA . HIS A 1 83 ? -12.659 -1.695 -2.550 1.00 80.94 83 HIS A CA 1
ATOM 641 C C . HIS A 1 83 ? -13.701 -2.673 -2.004 1.00 80.94 83 HIS A C 1
ATOM 643 O O . HIS A 1 83 ? -13.992 -2.633 -0.809 1.00 80.94 83 HIS A O 1
ATOM 649 N N . ASP A 1 84 ? -14.190 -3.592 -2.838 1.00 79.94 84 ASP A N 1
ATOM 650 C CA . ASP A 1 84 ? -15.153 -4.629 -2.451 1.00 79.94 84 ASP A CA 1
ATOM 651 C C . ASP A 1 84 ? -14.557 -5.590 -1.410 1.00 79.94 84 ASP A C 1
ATOM 653 O O . ASP A 1 84 ? -15.236 -6.024 -0.477 1.00 79.94 84 ASP A O 1
ATOM 657 N N . ALA A 1 85 ? -13.251 -5.867 -1.503 1.00 80.75 85 ALA A N 1
ATOM 658 C CA . ALA A 1 85 ? -12.512 -6.622 -0.492 1.00 80.75 85 ALA A CA 1
ATOM 659 C C . ALA A 1 85 ? -12.319 -5.850 0.835 1.0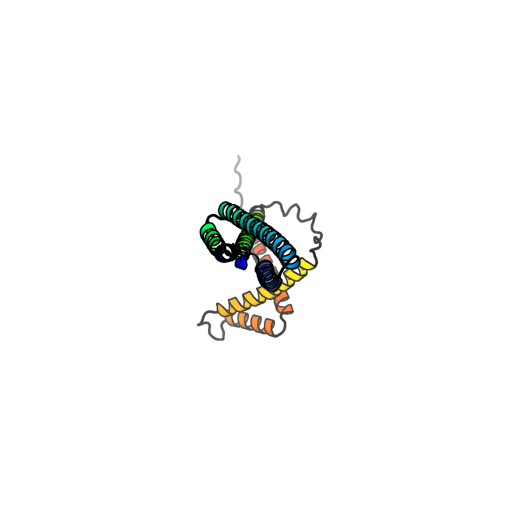0 80.75 85 ALA A C 1
ATOM 661 O O . ALA A 1 85 ? -12.034 -6.461 1.875 1.00 80.75 85 ALA A O 1
ATOM 662 N N . GLY A 1 86 ? -12.491 -4.523 0.825 1.00 71.88 86 GLY A N 1
ATOM 663 C CA . GLY A 1 86 ? -12.245 -3.634 1.961 1.00 71.88 86 GLY A CA 1
ATOM 664 C C . GLY A 1 86 ? -10.762 -3.343 2.221 1.00 71.88 86 GLY A C 1
ATOM 665 O O . GLY A 1 86 ? -10.420 -2.869 3.306 1.00 71.88 86 GLY A O 1
ATOM 666 N N . ASP A 1 87 ? -9.871 -3.615 1.260 1.00 78.81 87 ASP A N 1
ATOM 667 C CA . ASP A 1 87 ? -8.433 -3.355 1.389 1.00 78.81 87 ASP A CA 1
ATOM 668 C C . ASP A 1 87 ? -8.075 -1.938 0.917 1.00 78.81 87 ASP A C 1
ATOM 670 O O . ASP A 1 87 ? -7.552 -1.695 -0.175 1.00 78.81 87 ASP A O 1
ATOM 674 N N . VAL A 1 88 ? -8.333 -0.970 1.796 1.00 77.44 88 VAL A N 1
ATOM 675 C CA . VAL A 1 88 ? -8.035 0.451 1.553 1.00 77.44 88 VAL A CA 1
ATOM 676 C C . VAL A 1 88 ? -6.528 0.698 1.374 1.00 77.44 88 VAL A C 1
ATOM 678 O O . VAL A 1 88 ? -6.124 1.626 0.669 1.00 77.44 88 VAL A O 1
ATOM 681 N N . LYS A 1 89 ? -5.669 -0.125 1.995 1.00 80.19 89 LYS A N 1
ATOM 682 C CA . LYS A 1 89 ? -4.208 -0.001 1.864 1.00 80.19 89 LYS A CA 1
ATOM 683 C C . LYS A 1 89 ? -3.749 -0.482 0.493 1.00 80.19 89 LYS A C 1
ATOM 685 O O . LYS A 1 89 ? -2.960 0.214 -0.148 1.00 80.19 89 LYS A O 1
ATOM 690 N N . GLY A 1 90 ? -4.266 -1.625 0.046 1.00 80.56 90 GLY A N 1
ATOM 691 C CA . GLY A 1 90 ? -4.054 -2.152 -1.299 1.00 80.56 90 GLY A CA 1
ATOM 692 C C . GLY A 1 90 ? -4.488 -1.152 -2.366 1.00 80.56 90 GLY A C 1
ATOM 693 O O . GLY A 1 90 ? -3.705 -0.843 -3.263 1.00 80.56 90 GLY A O 1
ATOM 694 N N . LEU A 1 91 ? -5.671 -0.550 -2.202 1.00 83.31 91 LEU A N 1
ATOM 695 C CA . LEU A 1 91 ? -6.181 0.479 -3.112 1.00 83.31 91 LEU A CA 1
ATOM 696 C C . LEU A 1 91 ? -5.236 1.690 -3.211 1.00 83.31 91 LEU A C 1
ATOM 698 O O . LEU A 1 91 ? -4.830 2.071 -4.308 1.00 83.31 91 LEU A O 1
ATOM 702 N N . ARG A 1 92 ? -4.811 2.263 -2.074 1.00 83.94 92 ARG A N 1
ATOM 703 C CA . ARG A 1 92 ? -3.858 3.393 -2.063 1.00 83.94 92 ARG A CA 1
ATOM 704 C C . ARG A 1 92 ? -2.518 3.029 -2.695 1.00 83.94 92 ARG A C 1
ATOM 706 O O . ARG A 1 92 ? -1.940 3.847 -3.406 1.00 83.94 92 ARG A O 1
ATOM 713 N N . ARG A 1 93 ? -2.023 1.815 -2.441 1.00 87.62 93 ARG A N 1
ATOM 714 C CA . ARG A 1 93 ? -0.764 1.332 -3.015 1.00 87.62 93 ARG A CA 1
ATOM 715 C C . ARG A 1 93 ? -0.864 1.209 -4.532 1.00 87.62 93 ARG A C 1
ATOM 717 O O . ARG A 1 93 ? 0.043 1.674 -5.214 1.00 87.62 93 ARG A O 1
ATOM 724 N N . LEU A 1 94 ? -1.954 0.639 -5.044 1.00 84.56 94 LEU A N 1
ATOM 725 C CA . LEU A 1 94 ? -2.170 0.480 -6.480 1.00 84.56 94 LEU A CA 1
ATOM 726 C C . LEU A 1 94 ? -2.240 1.844 -7.182 1.00 84.56 94 LEU A C 1
ATOM 728 O O . LEU A 1 94 ? -1.512 2.081 -8.144 1.00 84.56 94 LEU A O 1
ATOM 732 N N . VAL A 1 95 ? -3.022 2.785 -6.640 1.00 86.00 95 VAL A N 1
ATOM 733 C CA . VAL A 1 95 ? -3.088 4.161 -7.166 1.00 86.00 95 VAL A CA 1
ATOM 734 C C . VAL A 1 95 ? -1.707 4.825 -7.156 1.00 86.00 95 VAL A C 1
ATOM 736 O O . VAL A 1 95 ? -1.300 5.407 -8.158 1.00 86.00 95 VAL A O 1
ATOM 739 N N . ALA A 1 96 ? -0.940 4.692 -6.069 1.00 86.12 96 ALA A N 1
ATOM 740 C CA . ALA A 1 96 ? 0.410 5.251 -5.991 1.00 86.12 96 ALA A CA 1
ATOM 741 C C . ALA A 1 96 ? 1.371 4.632 -7.025 1.00 86.12 96 ALA A C 1
ATOM 743 O O . ALA A 1 96 ? 2.194 5.346 -7.598 1.00 86.12 96 ALA A O 1
ATOM 744 N N . THR A 1 97 ? 1.265 3.326 -7.293 1.00 86.00 97 THR A N 1
ATOM 745 C CA . THR A 1 97 ? 2.082 2.668 -8.326 1.00 86.00 97 THR A CA 1
ATOM 746 C C . THR A 1 97 ? 1.727 3.133 -9.735 1.00 86.00 97 THR A C 1
ATOM 748 O O . THR A 1 97 ? 2.628 3.383 -10.532 1.00 86.00 97 THR A O 1
ATOM 751 N N . LEU A 1 98 ? 0.438 3.322 -10.029 1.00 84.44 98 LEU A N 1
ATOM 752 C CA . LEU A 1 98 ? -0.013 3.834 -11.324 1.00 84.44 98 LEU A CA 1
ATOM 753 C C . LEU A 1 98 ? 0.467 5.276 -11.544 1.00 84.44 98 LEU A C 1
ATOM 755 O O . LEU A 1 98 ? 1.044 5.580 -12.587 1.00 84.44 98 LEU A O 1
ATOM 759 N N . GLN A 1 99 ? 0.363 6.125 -10.517 1.00 86.56 99 GLN A N 1
ATOM 760 C CA . GLN A 1 99 ? 0.885 7.496 -10.548 1.00 86.56 99 GLN A CA 1
ATOM 761 C C . GLN A 1 99 ? 2.405 7.553 -10.743 1.00 86.56 99 GLN A C 1
ATOM 763 O O . GLN A 1 99 ? 2.908 8.423 -11.455 1.00 86.56 99 GLN A O 1
ATOM 768 N N . ALA A 1 100 ? 3.161 6.653 -10.110 1.00 81.25 100 ALA A N 1
ATOM 769 C CA . ALA A 1 100 ? 4.609 6.584 -10.297 1.00 81.25 100 ALA A CA 1
ATOM 770 C C . ALA A 1 100 ? 4.971 6.198 -11.740 1.00 81.25 100 ALA A C 1
ATOM 772 O O . ALA A 1 100 ? 5.843 6.827 -12.340 1.00 81.25 100 ALA A O 1
ATOM 773 N N . ASN A 1 101 ? 4.258 5.226 -12.315 1.00 81.31 101 ASN A N 1
ATOM 774 C CA . ASN A 1 101 ? 4.470 4.794 -13.694 1.00 81.31 101 ASN A CA 1
ATOM 775 C C . ASN A 1 101 ? 4.150 5.905 -14.701 1.00 81.31 101 ASN A C 1
ATOM 777 O O . ASN A 1 101 ? 4.932 6.123 -15.625 1.00 81.31 101 ASN A O 1
ATOM 781 N N . GLU A 1 102 ? 3.066 6.657 -14.502 1.00 81.81 102 GLU A N 1
ATOM 782 C CA . GLU A 1 102 ? 2.754 7.818 -15.345 1.00 81.81 102 GLU A CA 1
ATOM 783 C C . GLU A 1 102 ? 3.811 8.915 -15.263 1.00 81.81 102 GLU A C 1
ATOM 785 O O . GLU A 1 102 ? 4.184 9.481 -16.288 1.00 81.81 102 GLU A O 1
ATOM 790 N N . ARG A 1 103 ? 4.338 9.202 -14.066 1.00 77.62 103 ARG A N 1
ATOM 791 C CA . ARG A 1 103 ? 5.429 10.177 -13.900 1.00 77.62 103 ARG A CA 1
ATOM 792 C C . ARG A 1 103 ? 6.699 9.737 -14.621 1.00 77.62 103 ARG A C 1
ATOM 794 O O . ARG A 1 103 ? 7.383 10.565 -15.214 1.00 77.62 103 ARG A O 1
ATOM 801 N N . CYS A 1 104 ? 7.023 8.447 -14.595 1.00 71.31 104 CYS A N 1
ATOM 802 C CA . CYS A 1 104 ? 8.149 7.913 -15.357 1.00 71.31 104 CYS A CA 1
ATOM 803 C C . CYS A 1 104 ? 7.890 7.959 -16.870 1.00 71.31 104 CYS A C 1
ATOM 805 O O . CYS A 1 104 ? 8.800 8.294 -17.626 1.00 71.31 104 CYS A O 1
ATOM 807 N N . ALA A 1 105 ? 6.664 7.676 -17.317 1.00 73.75 105 ALA A N 1
ATOM 808 C CA . ALA A 1 105 ? 6.284 7.762 -18.725 1.00 73.75 105 ALA A CA 1
ATOM 809 C C . ALA A 1 105 ? 6.313 9.208 -19.245 1.00 73.75 105 ALA A C 1
ATOM 811 O O . ALA A 1 105 ? 6.822 9.443 -20.338 1.00 73.75 105 ALA A O 1
ATOM 812 N N . SER A 1 106 ? 5.844 10.181 -18.457 1.00 79.38 106 SER A N 1
ATOM 813 C CA . SER A 1 106 ? 5.887 11.603 -18.814 1.00 79.38 106 SER A CA 1
ATOM 814 C C . SER A 1 106 ? 7.310 12.156 -18.810 1.00 79.38 106 SER A C 1
ATOM 816 O O . SER A 1 106 ? 7.666 12.925 -19.697 1.00 79.38 106 SER A O 1
ATOM 818 N N . LEU A 1 107 ? 8.165 11.708 -17.887 1.00 72.62 107 LEU A N 1
ATOM 819 C CA . LEU A 1 107 ? 9.584 12.064 -17.885 1.00 72.62 107 LEU A CA 1
ATOM 820 C C . LEU A 1 107 ? 10.322 11.421 -19.068 1.00 72.62 107 LEU A C 1
ATOM 822 O O . LEU A 1 107 ? 11.099 12.092 -19.735 1.00 72.62 107 LEU A O 1
ATOM 826 N N . GLY A 1 108 ? 10.030 10.162 -19.402 1.00 76.25 108 GLY A N 1
ATOM 827 C CA . GLY A 1 108 ? 10.548 9.512 -20.610 1.00 76.25 108 GLY A CA 1
ATOM 828 C C . GLY A 1 108 ? 10.021 10.129 -21.912 1.00 76.25 108 GLY A C 1
ATOM 829 O O . GLY A 1 108 ? 10.715 10.105 -22.928 1.00 76.25 108 GLY A O 1
ATOM 830 N N . ALA A 1 109 ? 8.812 10.695 -21.899 1.00 76.50 109 ALA A N 1
ATOM 831 C CA . ALA A 1 109 ? 8.281 11.489 -23.003 1.00 76.50 109 ALA A CA 1
ATOM 832 C C . ALA A 1 109 ? 9.007 12.837 -23.111 1.00 76.50 109 ALA A C 1
ATOM 834 O O . ALA A 1 109 ? 9.383 13.215 -24.212 1.00 76.50 109 ALA A O 1
ATOM 835 N N . LEU A 1 110 ? 9.296 13.503 -21.988 1.00 73.69 110 LEU A N 1
ATOM 836 C CA . LEU A 1 110 ? 10.099 14.729 -21.949 1.00 73.69 110 LEU A CA 1
ATOM 837 C C . LEU A 1 110 ? 11.543 14.497 -22.406 1.00 73.69 110 LEU A C 1
ATOM 839 O O . LEU A 1 110 ? 12.075 15.313 -23.146 1.00 73.69 110 LEU A O 1
ATOM 843 N N . VAL A 1 111 ? 12.176 13.389 -22.009 1.00 81.75 111 VAL A N 1
ATOM 844 C CA . VAL A 1 111 ? 13.528 13.027 -22.470 1.00 81.75 111 VAL A CA 1
ATOM 845 C C . VAL A 1 111 ? 13.529 12.773 -23.974 1.00 81.75 111 VAL A C 1
ATOM 847 O O . VAL A 1 111 ? 14.335 13.372 -24.675 1.00 81.75 111 VAL A O 1
ATOM 850 N N . ARG A 1 112 ? 12.572 11.995 -24.498 1.00 76.00 112 ARG A N 1
ATOM 851 C CA . ARG A 1 112 ? 12.424 11.815 -25.953 1.00 76.00 112 ARG A CA 1
ATOM 852 C C . ARG A 1 112 ? 12.110 13.117 -26.675 1.00 76.00 112 ARG A C 1
ATOM 854 O O . ARG A 1 112 ? 12.611 13.337 -27.766 1.00 76.00 112 ARG A O 1
ATOM 861 N N . GLN A 1 113 ? 11.313 13.990 -26.072 1.00 71.25 113 GLN A N 1
ATOM 862 C CA . GLN A 1 113 ? 11.018 15.308 -26.615 1.00 71.25 113 GLN A CA 1
ATOM 863 C C . GLN A 1 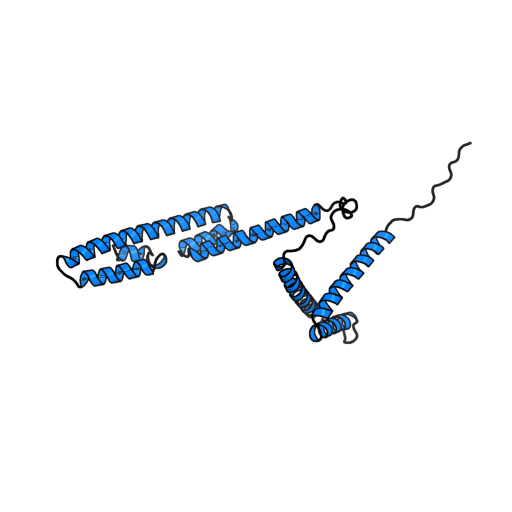113 ? 12.271 16.200 -26.622 1.00 71.25 113 GLN A C 1
ATOM 865 O O . GLN A 1 113 ? 12.470 16.942 -27.574 1.00 71.25 113 GLN A O 1
ATOM 870 N N . LEU A 1 114 ? 13.153 16.105 -25.623 1.00 76.44 114 LEU A N 1
ATOM 871 C CA . LEU A 1 114 ? 14.447 16.797 -25.609 1.00 76.44 114 LEU A CA 1
ATOM 872 C C . LEU A 1 114 ? 15.432 16.219 -26.635 1.00 76.44 114 LEU A C 1
ATOM 874 O O . LEU A 1 114 ? 16.156 16.982 -27.266 1.00 76.44 114 LEU A O 1
ATOM 878 N N . GLU A 1 115 ? 15.436 14.900 -26.837 1.00 68.69 115 GLU A N 1
ATOM 879 C CA . GLU A 1 115 ? 16.211 14.236 -27.895 1.00 68.69 115 GLU A CA 1
ATOM 880 C C . GLU A 1 115 ? 15.703 14.637 -29.291 1.00 68.69 115 GLU A C 1
ATOM 882 O O . GLU A 1 115 ? 16.496 14.937 -30.179 1.00 68.69 115 GLU A O 1
ATOM 887 N N . GLN A 1 116 ? 14.381 14.726 -29.472 1.00 64.75 116 GLN A N 1
ATOM 888 C CA . GLN A 1 116 ? 13.729 15.170 -30.712 1.00 64.75 116 GLN A CA 1
ATOM 889 C C . GLN A 1 116 ? 13.878 16.680 -30.957 1.00 64.75 116 GLN A C 1
ATOM 891 O O . GLN A 1 116 ? 13.959 17.108 -32.105 1.00 64.75 116 GLN A O 1
ATOM 896 N N . HIS A 1 117 ? 13.957 17.490 -29.896 1.00 47.69 117 HIS A N 1
ATOM 897 C CA . HIS A 1 117 ? 14.290 18.917 -29.947 1.00 47.69 117 HIS A CA 1
ATOM 898 C C . HIS A 1 117 ? 15.797 19.183 -29.828 1.00 47.69 117 HIS A C 1
ATOM 900 O O . HIS A 1 117 ? 16.200 20.276 -29.428 1.00 47.69 117 HIS A O 1
ATOM 906 N N . SER A 1 118 ? 16.638 18.245 -30.266 1.00 37.78 118 SER A N 1
ATOM 907 C CA . SER A 1 118 ? 18.032 18.531 -30.598 1.00 37.78 118 SER A CA 1
ATOM 908 C C . SER A 1 118 ? 18.216 18.784 -32.109 1.00 37.78 118 SER A C 1
ATOM 910 O O . SER A 1 118 ? 18.940 18.029 -32.753 1.00 37.78 118 SER A O 1
ATOM 912 N N . PRO A 1 119 ? 17.593 19.809 -32.742 1.00 48.12 119 PRO A N 1
ATOM 913 C CA . PRO A 1 119 ? 18.084 20.280 -34.021 1.00 48.12 119 PRO A CA 1
ATOM 914 C C . PRO A 1 119 ? 19.237 21.243 -33.730 1.00 48.12 119 PRO A C 1
ATOM 916 O O . PRO A 1 119 ? 19.033 22.251 -33.061 1.00 48.12 119 PRO A O 1
ATOM 919 N N . ASP A 1 120 ? 20.443 20.895 -34.172 1.00 47.38 120 ASP A N 1
ATOM 920 C CA . ASP A 1 120 ? 21.375 21.760 -34.923 1.00 47.38 120 ASP A CA 1
ATOM 921 C C . ASP A 1 120 ? 21.743 23.179 -34.402 1.00 47.38 120 ASP A C 1
ATOM 923 O O . ASP A 1 120 ? 22.493 23.911 -35.037 1.00 47.38 120 ASP A O 1
ATOM 927 N N . HIS A 1 121 ? 21.285 23.596 -33.220 1.00 45.53 121 HIS A N 1
ATOM 928 C CA . HIS A 1 121 ? 21.536 24.915 -32.624 1.00 45.53 121 HIS A CA 1
ATOM 929 C C . HIS A 1 121 ? 22.578 24.879 -31.507 1.00 45.53 121 HIS A C 1
ATOM 931 O O . HIS A 1 121 ? 22.891 25.902 -30.900 1.00 45.53 121 HIS A O 1
ATOM 937 N N . ALA A 1 122 ? 23.135 23.707 -31.216 1.00 43.94 122 ALA A N 1
ATOM 938 C CA . ALA A 1 122 ? 24.033 23.550 -30.088 1.00 43.94 122 ALA A CA 1
ATOM 939 C C . ALA A 1 122 ? 25.516 23.706 -30.452 1.00 43.94 122 ALA A C 1
ATOM 941 O O . ALA A 1 122 ? 26.317 23.830 -29.539 1.00 43.94 122 ALA A O 1
ATOM 942 N N . GLU A 1 123 ? 25.925 23.759 -31.722 1.00 41.97 123 GLU A N 1
ATOM 943 C CA . GLU A 1 123 ? 27.348 23.999 -32.025 1.00 41.97 123 GLU A CA 1
ATOM 944 C C . GLU A 1 123 ? 27.744 25.477 -31.871 1.00 41.97 123 GLU A C 1
ATOM 946 O O . GLU A 1 123 ? 28.812 25.760 -31.341 1.00 41.97 123 GLU A O 1
ATOM 951 N N . ALA A 1 124 ? 26.853 26.433 -32.166 1.00 43.59 124 ALA A N 1
ATOM 952 C CA . ALA A 1 124 ? 27.154 27.868 -32.032 1.00 43.59 124 ALA A CA 1
ATOM 953 C C . ALA A 1 124 ? 27.013 28.431 -30.597 1.00 43.59 124 ALA A C 1
ATOM 955 O O . ALA A 1 124 ? 27.422 29.558 -30.329 1.00 43.59 124 ALA A O 1
ATOM 956 N N . GLN A 1 125 ? 26.438 27.669 -29.659 1.00 41.50 125 GLN A N 1
ATOM 957 C CA . GLN A 1 125 ? 26.187 28.116 -28.276 1.00 41.50 125 GLN A CA 1
ATOM 958 C C . GLN A 1 125 ? 26.761 27.188 -27.196 1.00 41.50 125 GLN A C 1
ATOM 960 O O . GLN A 1 125 ? 26.572 27.440 -26.003 1.00 41.50 125 GLN A O 1
ATOM 965 N N . ARG A 1 126 ? 27.518 26.149 -27.584 1.00 42.84 126 ARG A N 1
ATOM 966 C CA . ARG A 1 126 ? 28.265 25.288 -26.646 1.00 42.84 126 ARG A CA 1
ATOM 967 C C . ARG A 1 126 ? 29.578 25.902 -26.148 1.00 42.84 126 ARG A C 1
ATOM 969 O O . ARG A 1 126 ? 30.098 25.419 -25.149 1.00 42.84 126 ARG A O 1
ATOM 976 N N . GLU A 1 127 ? 30.066 26.992 -26.741 1.00 40.97 127 GLU A N 1
ATOM 977 C CA . GLU A 1 127 ? 31.292 27.665 -26.271 1.00 40.97 127 GLU A CA 1
ATOM 978 C C . GLU A 1 127 ? 31.053 28.680 -25.130 1.00 40.97 127 GLU A C 1
ATOM 980 O O . GLU A 1 127 ? 32.005 29.119 -24.492 1.00 40.97 127 GLU A O 1
ATOM 985 N N . GLY A 1 128 ? 29.798 29.027 -24.803 1.00 42.34 128 GLY A N 1
ATOM 986 C CA . GLY A 1 128 ? 29.495 30.113 -23.852 1.00 42.34 128 GLY A CA 1
ATOM 987 C C . GLY A 1 128 ? 28.947 29.720 -22.474 1.00 42.34 128 GLY A C 1
ATOM 988 O O . GLY A 1 128 ? 28.947 30.552 -21.570 1.00 42.34 128 GLY A O 1
ATOM 989 N N . ILE A 1 129 ? 28.454 28.490 -22.274 1.00 43.12 129 ILE A N 1
ATOM 990 C CA . ILE A 1 129 ? 27.823 28.075 -20.998 1.00 43.12 129 ILE A CA 1
ATOM 991 C C . ILE A 1 129 ? 28.245 26.650 -20.600 1.00 43.12 129 ILE A C 1
ATOM 993 O O . ILE A 1 129 ? 27.453 25.856 -20.096 1.00 43.12 129 ILE A O 1
ATOM 997 N N . ALA A 1 130 ? 29.512 26.302 -20.821 1.00 40.75 130 ALA A N 1
ATOM 998 C CA . ALA A 1 130 ? 30.101 25.049 -20.349 1.00 40.75 130 ALA A CA 1
ATOM 999 C C . ALA A 1 130 ? 30.965 25.277 -19.096 1.00 40.75 130 ALA A C 1
ATOM 1001 O O . ALA A 1 130 ? 32.137 24.922 -19.045 1.00 40.75 130 ALA A O 1
ATOM 1002 N N . GLY A 1 131 ? 30.376 25.865 -18.053 1.00 47.25 131 GLY A N 1
ATOM 1003 C CA . GLY A 1 131 ? 30.819 25.571 -16.692 1.00 47.25 131 GLY A CA 1
ATOM 1004 C C . GLY A 1 131 ? 30.133 24.277 -16.246 1.00 47.25 131 GLY A C 1
ATOM 1005 O O . GLY A 1 131 ? 28.939 24.127 -16.523 1.00 47.25 131 GLY A O 1
ATOM 1006 N N . PRO A 1 132 ? 30.815 23.330 -15.574 1.00 45.38 132 PRO A N 1
ATOM 1007 C CA . PRO A 1 132 ? 30.178 22.107 -15.109 1.00 45.38 132 PRO A CA 1
ATOM 1008 C C . PRO A 1 132 ? 29.114 22.508 -14.093 1.00 45.38 132 PRO A C 1
ATOM 1010 O O . PRO A 1 132 ? 29.420 22.865 -12.954 1.00 45.38 132 PRO A O 1
ATOM 1013 N N . ARG A 1 133 ? 27.850 22.506 -14.524 1.00 45.44 133 ARG A N 1
ATOM 1014 C CA . ARG A 1 133 ? 26.691 22.720 -13.661 1.00 45.44 133 ARG A CA 1
ATOM 1015 C C . ARG A 1 133 ? 26.840 21.711 -12.530 1.00 45.44 133 ARG A C 1
ATOM 1017 O O . ARG A 1 133 ? 26.763 20.513 -12.777 1.00 45.44 133 ARG A O 1
ATOM 1024 N N . SER A 1 134 ? 27.190 22.195 -11.338 1.00 52.78 134 SER A N 1
ATOM 1025 C CA . SER A 1 134 ? 27.600 21.355 -10.214 1.00 52.78 134 SER A CA 1
ATOM 1026 C C . SER A 1 134 ? 26.488 20.360 -9.907 1.00 52.78 134 SER A C 1
ATOM 1028 O O . SER A 1 134 ? 25.473 20.702 -9.301 1.00 52.78 134 SER A O 1
ATOM 1030 N N . GLU A 1 135 ? 26.648 19.134 -10.399 1.00 63.06 135 GLU A N 1
ATOM 1031 C CA . GLU A 1 135 ? 25.714 18.056 -10.127 1.00 63.06 135 GLU A CA 1
ATOM 1032 C C . GLU A 1 135 ? 25.643 17.868 -8.618 1.00 63.06 135 GLU A C 1
ATOM 1034 O O . GLU A 1 135 ? 26.676 17.709 -7.953 1.00 63.06 135 GLU A O 1
ATOM 1039 N N . LEU A 1 136 ? 24.420 17.871 -8.084 1.00 68.31 136 LEU A N 1
ATOM 1040 C CA . LEU A 1 136 ? 24.172 17.573 -6.680 1.00 68.31 136 LEU A CA 1
ATOM 1041 C C . LEU A 1 136 ? 24.883 16.262 -6.326 1.00 68.31 136 LEU A C 1
ATOM 1043 O O . LEU A 1 136 ? 24.755 15.267 -7.041 1.00 68.31 136 LEU A O 1
ATOM 1047 N N . LYS A 1 137 ? 25.627 16.243 -5.213 1.00 68.44 137 LYS A N 1
ATOM 1048 C CA . LYS A 1 137 ? 26.436 15.082 -4.787 1.00 68.44 137 LYS A CA 1
ATOM 1049 C C . LYS A 1 137 ? 25.634 13.773 -4.779 1.00 68.44 137 LYS A C 1
ATOM 1051 O O . LYS A 1 137 ? 26.165 12.730 -5.138 1.00 68.44 137 LYS A O 1
ATOM 1056 N N . ALA A 1 138 ? 24.345 13.839 -4.444 1.00 63.00 138 ALA A N 1
ATOM 1057 C CA . ALA A 1 138 ? 23.431 12.704 -4.513 1.00 63.00 138 ALA A CA 1
ATOM 1058 C C . ALA A 1 138 ? 23.301 12.139 -5.940 1.00 63.00 138 ALA A C 1
ATOM 1060 O O . ALA A 1 138 ? 23.459 10.939 -6.131 1.00 63.00 138 ALA A O 1
ATOM 1061 N N . ILE A 1 139 ? 23.094 12.996 -6.944 1.00 66.00 139 ILE A N 1
ATOM 1062 C CA . ILE A 1 139 ? 22.971 12.598 -8.355 1.00 66.00 139 ILE A CA 1
ATOM 1063 C C . ILE A 1 139 ? 24.271 11.957 -8.843 1.00 66.00 139 ILE A C 1
ATOM 1065 O O . ILE A 1 139 ? 24.232 10.928 -9.509 1.00 66.00 139 ILE A O 1
ATOM 1069 N N . ARG A 1 140 ? 25.426 12.500 -8.441 1.00 69.81 140 ARG A N 1
ATOM 1070 C CA . ARG A 1 140 ? 26.737 11.919 -8.760 1.00 69.81 140 ARG A CA 1
ATOM 1071 C C . ARG A 1 140 ? 26.919 10.535 -8.139 1.00 69.81 140 ARG A C 1
ATOM 1073 O O . ARG A 1 140 ? 27.359 9.616 -8.820 1.00 69.81 140 ARG A O 1
ATOM 1080 N N . ASN A 1 141 ? 26.541 10.374 -6.872 1.00 66.62 141 ASN A N 1
ATOM 1081 C CA . ASN A 1 141 ? 26.630 9.094 -6.175 1.00 66.62 141 ASN A CA 1
ATOM 1082 C C . ASN A 1 141 ? 25.718 8.045 -6.820 1.00 66.62 141 ASN A C 1
ATOM 1084 O O . ASN A 1 141 ? 26.171 6.932 -7.069 1.00 66.62 141 ASN A O 1
ATOM 1088 N N . PHE A 1 142 ? 24.477 8.413 -7.153 1.00 65.44 142 PHE A N 1
ATOM 1089 C CA . PHE A 1 142 ? 23.563 7.540 -7.886 1.00 65.44 142 PHE A CA 1
ATOM 1090 C C . PHE A 1 142 ? 24.095 7.208 -9.278 1.00 65.44 142 PHE A C 1
ATOM 1092 O O . PHE A 1 142 ? 24.147 6.040 -9.636 1.00 65.44 142 PHE A O 1
ATOM 1099 N N . ARG A 1 143 ? 24.554 8.188 -10.062 1.00 70.50 143 ARG A N 1
ATOM 1100 C CA . ARG A 1 143 ? 25.120 7.912 -11.389 1.00 70.50 143 ARG A CA 1
ATOM 1101 C C . ARG A 1 143 ? 26.295 6.946 -11.299 1.00 70.50 143 ARG A C 1
ATOM 1103 O O . ARG A 1 143 ? 26.371 6.023 -12.095 1.00 70.50 143 ARG A O 1
ATOM 1110 N N . ASN A 1 144 ? 27.162 7.108 -10.303 1.00 67.94 144 ASN A N 1
ATOM 1111 C CA . ASN A 1 144 ? 28.296 6.215 -10.099 1.00 67.94 144 ASN A CA 1
ATOM 1112 C C . ASN A 1 144 ? 27.850 4.794 -9.718 1.00 67.94 144 ASN A C 1
ATOM 1114 O O . ASN A 1 144 ? 28.400 3.828 -10.242 1.00 67.94 144 ASN A O 1
ATOM 1118 N N . THR A 1 145 ? 26.855 4.632 -8.839 1.00 68.19 145 THR A N 1
ATOM 1119 C CA . THR A 1 145 ? 26.349 3.298 -8.468 1.00 68.19 145 THR A CA 1
ATOM 1120 C C . THR A 1 145 ? 25.578 2.634 -9.609 1.00 68.19 145 THR A C 1
ATOM 1122 O O . THR A 1 145 ? 25.746 1.438 -9.841 1.00 68.19 145 THR A O 1
ATOM 1125 N N . TRP A 1 146 ? 24.799 3.402 -10.370 1.00 59.41 146 TRP A N 1
ATOM 1126 C CA . TRP A 1 146 ? 24.072 2.929 -11.547 1.00 59.41 146 TRP A CA 1
ATOM 1127 C C . TRP A 1 146 ? 24.999 2.605 -12.721 1.00 59.41 146 TRP A C 1
ATOM 1129 O O . TRP A 1 146 ? 24.780 1.595 -13.384 1.00 59.41 146 TRP A O 1
ATOM 1139 N N . ALA A 1 147 ? 26.060 3.382 -12.949 1.00 64.12 147 ALA A N 1
ATOM 1140 C CA . ALA A 1 147 ? 27.097 3.067 -13.934 1.00 64.12 147 ALA A CA 1
ATOM 1141 C C . ALA A 1 147 ? 27.798 1.746 -13.581 1.00 64.12 147 ALA A C 1
ATOM 1143 O O . ALA A 1 147 ? 27.852 0.834 -14.400 1.00 64.12 147 ALA A O 1
ATOM 1144 N N . LYS A 1 148 ? 28.208 1.574 -12.316 1.00 65.44 148 LYS A N 1
ATOM 1145 C CA . LYS A 1 148 ? 28.807 0.315 -11.838 1.00 65.44 148 LYS A CA 1
ATOM 1146 C C . LYS A 1 148 ? 27.866 -0.884 -12.015 1.00 65.44 148 LYS A C 1
ATOM 1148 O O . LYS A 1 148 ? 28.289 -1.939 -12.481 1.00 65.44 148 LYS A O 1
ATOM 1153 N N . LEU A 1 149 ? 26.586 -0.735 -11.669 1.00 69.81 149 LEU A N 1
ATOM 1154 C CA . LEU A 1 149 ? 25.607 -1.822 -11.769 1.00 69.81 149 LEU A CA 1
ATOM 1155 C C . LEU A 1 149 ? 25.224 -2.146 -13.225 1.00 69.81 149 LEU A C 1
ATOM 1157 O O . LEU A 1 149 ? 25.036 -3.314 -13.560 1.00 69.81 149 LEU A O 1
ATOM 1161 N N . SER A 1 150 ? 25.120 -1.133 -14.087 1.00 52.62 150 SER A N 1
ATOM 1162 C CA . SER A 1 150 ? 24.764 -1.302 -15.503 1.00 52.62 150 SER A CA 1
ATOM 1163 C C . SER A 1 150 ? 25.889 -1.931 -16.318 1.00 52.62 150 SER A C 1
ATOM 1165 O O . SER A 1 150 ? 25.595 -2.849 -17.077 1.00 52.62 150 SER A O 1
ATOM 1167 N N . VAL A 1 151 ? 27.153 -1.556 -16.084 1.00 60.50 151 VAL A N 1
ATOM 1168 C CA . VAL A 1 151 ? 28.324 -2.222 -16.690 1.00 60.50 151 VAL A CA 1
ATOM 1169 C C . VAL A 1 151 ? 28.366 -3.696 -16.285 1.00 60.50 151 VAL A C 1
ATOM 1171 O O . VAL A 1 151 ? 28.490 -4.573 -17.137 1.00 60.50 151 VAL A O 1
ATOM 1174 N N . ASN A 1 152 ? 28.158 -3.998 -14.999 1.00 62.56 152 ASN A N 1
ATOM 1175 C CA . ASN A 1 152 ? 28.111 -5.383 -14.522 1.00 62.56 152 ASN A CA 1
ATOM 1176 C C . ASN A 1 152 ? 26.969 -6.186 -15.164 1.00 62.56 152 ASN A C 1
ATOM 1178 O O . ASN A 1 152 ? 27.165 -7.344 -15.538 1.00 62.56 152 ASN A O 1
ATOM 1182 N N . LYS A 1 153 ? 25.790 -5.573 -15.326 1.00 62.72 153 LYS A N 1
ATOM 1183 C CA . LYS A 1 153 ? 24.633 -6.204 -15.971 1.00 62.72 153 LYS A CA 1
ATOM 1184 C C . LYS A 1 153 ? 24.845 -6.394 -17.475 1.00 62.72 153 LYS A C 1
ATOM 1186 O O . LYS A 1 153 ? 24.519 -7.460 -17.982 1.00 62.72 153 LYS A O 1
ATOM 1191 N N . GLN A 1 154 ? 25.407 -5.410 -18.176 1.00 60.31 154 GLN A N 1
ATOM 1192 C CA . GLN A 1 154 ? 25.719 -5.505 -19.606 1.00 60.31 154 GLN A CA 1
ATOM 1193 C C . GLN A 1 154 ? 26.776 -6.574 -19.884 1.00 60.31 154 GLN A C 1
ATOM 1195 O O . GLN A 1 154 ? 26.603 -7.349 -20.817 1.00 60.31 154 GLN A O 1
ATOM 1200 N N . VAL A 1 155 ? 27.817 -6.685 -19.053 1.00 63.25 155 VAL A N 1
ATOM 1201 C CA . VAL A 1 155 ? 28.828 -7.748 -19.186 1.00 63.25 155 VAL A CA 1
ATOM 1202 C C . VAL A 1 155 ? 28.222 -9.125 -18.909 1.00 63.25 155 VAL A C 1
ATOM 1204 O O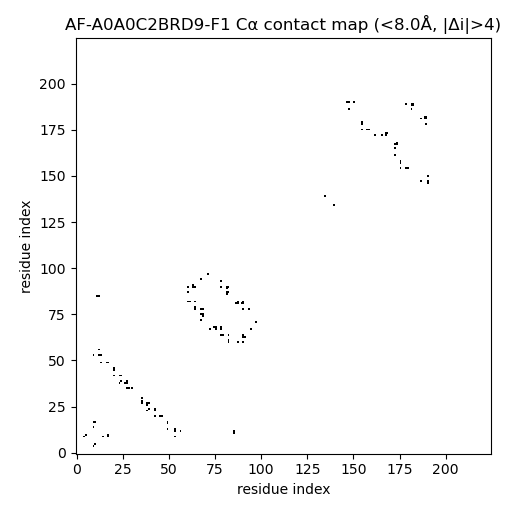 . VAL A 1 155 ? 28.460 -10.055 -19.675 1.00 63.25 155 VAL A O 1
ATOM 1207 N N . ALA A 1 156 ? 27.393 -9.268 -17.868 1.00 63.94 156 ALA A N 1
ATOM 1208 C CA . ALA A 1 156 ? 26.691 -10.526 -17.596 1.00 63.94 156 ALA A CA 1
ATOM 1209 C C . ALA A 1 156 ? 25.744 -10.918 -18.745 1.00 63.94 156 ALA A C 1
ATOM 1211 O O . ALA A 1 156 ? 25.743 -12.062 -19.187 1.00 63.94 156 ALA A O 1
ATOM 1212 N N . GLN A 1 157 ? 25.004 -9.951 -19.286 1.00 61.28 157 GLN A N 1
ATOM 1213 C CA . GLN A 1 157 ? 24.083 -10.163 -20.397 1.00 61.28 157 GLN A CA 1
ATOM 1214 C C . GLN A 1 157 ? 24.814 -10.474 -21.715 1.00 61.28 157 GLN A C 1
ATOM 1216 O O . GLN A 1 157 ? 24.349 -11.311 -22.482 1.00 61.28 157 GLN A O 1
ATOM 1221 N N . ALA A 1 158 ? 25.975 -9.863 -21.967 1.00 59.62 158 ALA A N 1
ATOM 1222 C CA . ALA A 1 158 ? 26.818 -10.176 -23.121 1.00 59.62 158 ALA A CA 1
ATOM 1223 C C . ALA A 1 158 ? 27.449 -11.578 -23.020 1.00 59.62 158 ALA A C 1
ATOM 1225 O O . ALA A 1 158 ? 27.595 -12.261 -24.033 1.00 59.62 158 ALA A O 1
ATOM 1226 N N . LEU A 1 159 ? 27.769 -12.033 -21.802 1.00 61.94 159 LEU A N 1
ATOM 1227 C CA . LEU A 1 159 ? 28.203 -13.409 -21.540 1.00 61.94 159 LEU A CA 1
ATOM 1228 C C . LEU A 1 159 ? 27.060 -14.420 -21.735 1.00 61.94 159 LEU A C 1
ATOM 1230 O O . LEU A 1 159 ? 27.290 -15.488 -22.296 1.00 61.94 159 LEU A O 1
ATOM 1234 N N . GLU A 1 160 ? 25.831 -14.092 -21.325 1.00 61.72 160 GLU A N 1
ATOM 1235 C CA . GLU A 1 160 ? 24.646 -14.942 -21.541 1.00 61.72 160 GLU A CA 1
ATOM 1236 C C . GLU A 1 160 ? 24.212 -15.009 -23.014 1.00 61.72 160 GLU A C 1
ATOM 1238 O O . GLU A 1 160 ? 23.721 -16.041 -23.471 1.00 61.72 160 GLU A O 1
ATOM 1243 N N . GLN A 1 161 ? 24.418 -13.932 -23.777 1.00 57.75 161 GLN A N 1
ATOM 1244 C CA . GLN A 1 161 ? 24.146 -13.869 -25.218 1.00 57.75 161 GLN A CA 1
ATOM 1245 C C . GLN A 1 161 ? 25.283 -14.454 -26.077 1.00 57.75 161 GLN A C 1
ATOM 1247 O O . GLN A 1 161 ? 25.237 -14.366 -27.307 1.00 57.75 161 GLN A O 1
ATOM 1252 N N . ALA A 1 162 ? 26.296 -15.077 -25.462 1.00 58.56 162 ALA A N 1
ATOM 1253 C CA . ALA A 1 162 ? 27.384 -15.714 -26.188 1.00 58.56 162 ALA A CA 1
ATOM 1254 C C . ALA A 1 162 ? 26.862 -16.882 -27.060 1.00 58.56 162 ALA A C 1
ATOM 1256 O O . ALA A 1 162 ? 26.169 -17.780 -26.568 1.00 58.56 162 ALA A O 1
ATOM 1257 N N . PRO A 1 163 ? 27.187 -16.916 -28.365 1.00 57.41 163 PRO A N 1
ATOM 1258 C CA . PRO A 1 163 ? 26.734 -17.977 -29.257 1.00 57.41 163 PRO A CA 1
ATOM 1259 C C . PRO A 1 163 ? 27.353 -19.328 -28.862 1.00 57.41 163 PRO A C 1
ATOM 1261 O O . PRO A 1 163 ? 28.572 -19.457 -28.761 1.00 57.41 163 PRO A O 1
ATOM 1264 N N . LYS A 1 164 ? 26.512 -20.362 -28.704 1.00 57.31 164 LYS A N 1
ATOM 1265 C CA . LYS A 1 164 ? 26.875 -21.706 -28.196 1.00 57.31 164 LYS A CA 1
ATOM 1266 C C . LYS A 1 164 ? 27.974 -22.461 -28.980 1.00 57.31 164 LYS A C 1
ATOM 1268 O O . LYS A 1 164 ? 28.455 -23.467 -28.479 1.00 57.31 164 LYS A O 1
ATOM 1273 N N . ASN A 1 165 ? 28.395 -21.984 -30.158 1.00 53.91 165 ASN A N 1
ATOM 1274 C CA . ASN A 1 165 ? 29.340 -22.663 -31.063 1.00 53.91 165 ASN A CA 1
ATOM 1275 C C . ASN A 1 165 ? 30.607 -21.848 -31.407 1.00 53.91 165 ASN A C 1
ATOM 1277 O O . ASN A 1 165 ? 31.290 -22.151 -32.385 1.00 53.91 165 ASN A O 1
ATOM 1281 N N . ALA A 1 166 ? 30.947 -20.802 -30.652 1.00 55.16 166 ALA A N 1
ATOM 1282 C CA . ALA A 1 166 ? 32.220 -20.112 -30.849 1.00 55.16 166 ALA A CA 1
ATOM 1283 C C . ALA A 1 166 ? 33.340 -20.896 -30.143 1.00 55.16 166 ALA A C 1
ATOM 1285 O O . ALA A 1 166 ? 33.459 -20.855 -28.922 1.00 55.16 166 ALA A O 1
ATOM 1286 N N . GLY A 1 167 ? 34.141 -21.643 -30.910 1.00 58.12 167 GLY A N 1
ATOM 1287 C CA . GLY A 1 167 ? 35.289 -22.390 -30.387 1.00 58.12 167 GLY A CA 1
ATOM 1288 C C . GLY A 1 167 ? 36.273 -21.527 -29.569 1.00 58.12 167 GLY A C 1
ATOM 1289 O O . GLY A 1 167 ? 36.224 -20.295 -29.623 1.00 58.12 167 GLY A O 1
ATOM 1290 N N . PRO A 1 168 ? 37.216 -22.152 -28.839 1.00 58.44 168 PRO A N 1
ATOM 1291 C CA . PRO A 1 168 ? 38.033 -21.503 -27.801 1.00 58.44 168 PRO A CA 1
ATOM 1292 C C . PRO A 1 168 ? 38.963 -20.378 -28.291 1.00 58.44 168 PRO A C 1
ATOM 1294 O O . PRO A 1 168 ? 39.526 -19.659 -27.471 1.00 58.44 168 PRO A O 1
ATOM 1297 N N . ILE A 1 169 ? 39.123 -20.216 -29.607 1.00 65.88 169 ILE A N 1
ATOM 1298 C CA . ILE A 1 169 ? 40.016 -19.235 -30.249 1.00 65.88 169 ILE A CA 1
ATOM 1299 C C . ILE A 1 169 ? 39.218 -18.062 -30.863 1.00 65.88 169 ILE A C 1
ATOM 1301 O O . ILE A 1 169 ? 39.771 -17.192 -31.528 1.00 65.88 169 ILE A O 1
ATOM 1305 N N . ASN A 1 170 ? 37.900 -17.987 -30.651 1.00 70.31 170 ASN A N 1
ATOM 1306 C CA . ASN A 1 170 ? 37.101 -16.905 -31.223 1.00 70.31 170 ASN A CA 1
ATOM 1307 C C . ASN A 1 170 ? 37.427 -15.552 -30.557 1.00 70.31 170 ASN A C 1
ATOM 1309 O O . ASN A 1 170 ? 37.365 -15.422 -29.332 1.00 70.31 170 ASN A O 1
ATOM 1313 N N . SER A 1 171 ? 37.736 -14.535 -31.367 1.00 75.88 171 SER A N 1
ATOM 1314 C CA . SER A 1 171 ? 38.081 -13.181 -30.912 1.00 75.88 171 SER A CA 1
ATOM 1315 C C . SER A 1 171 ? 36.988 -12.560 -30.040 1.00 75.88 171 SER A C 1
ATOM 1317 O O . SER A 1 171 ? 37.297 -11.944 -29.024 1.00 75.88 171 SER A O 1
ATOM 1319 N N . HIS A 1 172 ? 35.715 -12.797 -30.363 1.00 69.44 172 HIS A N 1
ATOM 1320 C CA . HIS A 1 172 ? 34.589 -12.317 -29.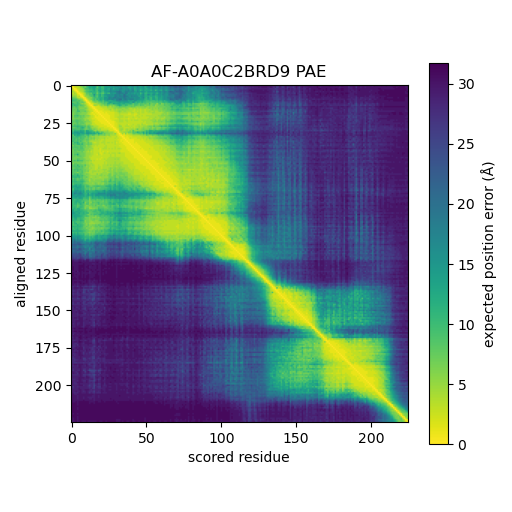563 1.00 69.44 172 HIS A CA 1
ATOM 1321 C C . HIS A 1 172 ? 34.566 -12.957 -28.162 1.00 69.44 172 HIS A C 1
ATOM 1323 O O . HIS A 1 172 ? 34.384 -12.268 -27.161 1.00 69.44 172 HIS A O 1
ATOM 1329 N N . MET A 1 173 ? 34.845 -14.262 -28.066 1.00 69.81 173 MET A N 1
ATOM 1330 C CA . MET A 1 173 ? 34.936 -14.971 -26.782 1.00 69.81 173 MET A CA 1
ATOM 1331 C C . MET A 1 173 ? 36.161 -14.547 -25.967 1.00 69.81 173 MET A C 1
ATOM 1333 O O . MET A 1 173 ? 36.079 -14.462 -24.743 1.00 69.81 173 MET A O 1
ATOM 1337 N N . LEU A 1 174 ? 37.286 -14.256 -26.627 1.00 76.50 174 LEU A N 1
ATOM 1338 C CA . LEU A 1 174 ? 38.491 -13.735 -25.976 1.00 76.50 174 LEU A CA 1
ATOM 1339 C C . LEU A 1 174 ? 38.250 -12.353 -25.364 1.00 76.50 174 LEU A C 1
ATOM 1341 O O . LEU A 1 174 ? 38.677 -12.121 -24.235 1.00 76.50 174 LEU A O 1
ATOM 1345 N N . VAL A 1 175 ? 37.525 -11.475 -26.065 1.00 80.69 175 VAL A N 1
ATOM 1346 C CA . VAL A 1 175 ? 37.134 -10.153 -25.550 1.00 80.69 175 VAL A CA 1
ATOM 1347 C C . VAL A 1 175 ? 36.168 -10.286 -24.372 1.00 80.69 175 VAL A C 1
ATOM 1349 O O . VAL A 1 175 ? 36.365 -9.661 -23.337 1.00 80.69 175 VAL A O 1
ATOM 1352 N N . LEU A 1 176 ? 35.160 -11.153 -24.465 1.00 73.88 176 LEU A N 1
ATOM 1353 C CA . LEU A 1 176 ? 34.245 -11.388 -23.342 1.00 73.88 176 LEU A CA 1
ATOM 1354 C C . LEU A 1 176 ? 34.970 -11.968 -22.117 1.00 73.88 176 LEU A C 1
ATOM 1356 O O . LEU A 1 176 ? 34.715 -11.558 -20.982 1.00 73.88 176 LEU A O 1
ATOM 1360 N N . ARG A 1 177 ? 35.921 -12.885 -22.334 1.00 73.44 177 ARG A N 1
ATOM 1361 C CA . ARG A 1 177 ? 36.745 -13.459 -21.264 1.00 73.44 177 ARG A CA 1
ATOM 1362 C C . ARG A 1 177 ? 37.690 -12.425 -20.657 1.00 73.44 177 ARG A C 1
ATOM 1364 O O . ARG A 1 177 ? 37.841 -12.411 -19.439 1.00 73.44 177 ARG A O 1
ATOM 1371 N N . SER A 1 178 ? 38.302 -11.559 -21.464 1.00 80.56 178 SER A N 1
ATOM 1372 C CA . SER A 1 178 ? 39.178 -10.499 -20.959 1.00 80.56 178 SER A CA 1
ATOM 1373 C C . SER A 1 178 ? 38.396 -9.456 -20.160 1.00 80.56 178 SER A C 1
ATOM 1375 O O . SER A 1 178 ? 38.847 -9.081 -19.082 1.00 80.56 178 SER A O 1
ATOM 1377 N N . LEU A 1 179 ? 37.190 -9.076 -20.597 1.00 80.56 179 LEU A N 1
ATOM 1378 C CA . LEU A 1 179 ? 36.296 -8.190 -19.841 1.00 80.56 179 LEU A CA 1
ATOM 1379 C C . LEU A 1 179 ? 35.841 -8.822 -18.516 1.00 80.56 179 LEU A C 1
ATOM 1381 O O . LEU A 1 179 ? 35.810 -8.138 -17.493 1.00 80.56 179 LEU A O 1
ATOM 1385 N N . SER A 1 180 ? 35.556 -10.129 -18.501 1.00 75.81 180 SER A N 1
ATOM 1386 C CA . SER A 1 180 ? 35.264 -10.852 -17.255 1.00 75.81 180 SER A CA 1
ATOM 1387 C C . SER A 1 180 ? 36.470 -10.868 -16.314 1.00 75.81 180 SER A C 1
ATOM 1389 O O . SER A 1 180 ? 36.316 -10.581 -15.133 1.00 75.81 180 SER A O 1
ATOM 1391 N N . LEU A 1 181 ? 37.676 -11.141 -16.821 1.00 79.69 181 LEU A N 1
ATOM 1392 C CA . LEU A 1 181 ? 38.891 -11.129 -16.000 1.00 79.69 181 LEU A CA 1
ATOM 1393 C C . LEU A 1 181 ? 39.208 -9.727 -15.461 1.00 79.69 181 LEU A C 1
ATOM 1395 O O . LEU A 1 181 ? 39.576 -9.591 -14.299 1.00 79.69 181 LEU A O 1
ATOM 1399 N N . MET A 1 182 ? 39.022 -8.675 -16.264 1.00 81.75 182 MET A N 1
ATOM 1400 C CA . MET A 1 182 ? 39.174 -7.290 -15.802 1.00 81.75 182 MET A CA 1
ATOM 1401 C C . MET A 1 182 ? 38.177 -6.957 -14.694 1.00 81.75 182 MET A C 1
ATOM 1403 O O . MET A 1 182 ? 38.566 -6.331 -13.712 1.00 81.75 182 MET A O 1
ATOM 1407 N N . ARG A 1 183 ? 36.921 -7.413 -14.812 1.00 78.56 183 ARG A N 1
ATOM 1408 C CA . ARG A 1 183 ? 35.912 -7.269 -13.752 1.00 78.56 183 ARG A CA 1
ATOM 1409 C C . ARG A 1 183 ? 36.357 -7.946 -12.457 1.00 78.56 183 ARG A C 1
ATOM 1411 O O . ARG A 1 183 ? 36.201 -7.359 -11.390 1.00 78.56 183 ARG A O 1
ATOM 1418 N N . ASP A 1 184 ? 36.887 -9.162 -12.561 1.00 77.50 184 ASP A N 1
ATOM 1419 C CA . ASP A 1 184 ? 37.263 -9.978 -11.406 1.00 77.50 184 ASP A CA 1
ATOM 1420 C C . ASP A 1 184 ? 38.537 -9.441 -10.713 1.00 77.50 184 ASP A C 1
ATOM 1422 O O . ASP A 1 184 ? 38.684 -9.590 -9.501 1.00 77.50 184 ASP A O 1
ATOM 1426 N N . ILE A 1 185 ? 39.429 -8.767 -11.454 1.00 84.25 185 ILE A N 1
ATOM 1427 C CA . ILE A 1 185 ? 40.664 -8.160 -10.922 1.00 84.25 185 ILE A CA 1
ATOM 1428 C C . ILE A 1 185 ? 40.430 -6.730 -10.406 1.00 84.25 185 ILE A C 1
ATOM 1430 O O . ILE A 1 185 ? 40.908 -6.379 -9.328 1.00 84.25 185 ILE A O 1
ATOM 1434 N N . SER A 1 186 ? 39.737 -5.876 -11.169 1.00 84.50 186 SER A N 1
ATOM 1435 C CA . SER A 1 186 ? 39.458 -4.486 -10.787 1.00 84.50 186 SER A CA 1
ATOM 1436 C C . SER A 1 186 ? 38.213 -3.927 -11.496 1.00 84.50 186 SER A C 1
ATOM 1438 O O . SER A 1 186 ? 38.275 -3.530 -12.667 1.00 84.50 186 SER A O 1
ATOM 1440 N N . PRO A 1 187 ? 37.078 -3.794 -10.788 1.00 75.31 187 PRO A N 1
ATOM 1441 C CA . PRO A 1 187 ? 35.850 -3.260 -11.375 1.00 75.31 187 PRO A CA 1
ATOM 1442 C C . PRO A 1 187 ? 35.950 -1.765 -11.715 1.00 75.31 187 PRO A C 1
ATOM 1444 O O . PRO A 1 187 ? 35.287 -1.294 -12.638 1.00 75.31 187 PRO A O 1
ATOM 1447 N N . ASP A 1 188 ? 36.789 -1.008 -11.001 1.00 73.88 188 ASP A N 1
ATOM 1448 C CA . ASP A 1 188 ? 36.983 0.418 -11.278 1.00 73.88 188 ASP A CA 1
ATOM 1449 C C . ASP A 1 188 ? 37.776 0.641 -12.582 1.00 73.88 188 ASP A C 1
ATOM 1451 O O . ASP A 1 188 ? 37.474 1.577 -13.325 1.00 73.88 188 ASP A O 1
ATOM 1455 N N . TYR A 1 189 ? 38.721 -0.249 -12.916 1.00 83.38 189 TYR A N 1
ATOM 1456 C CA . TYR A 1 189 ? 39.448 -0.197 -14.191 1.00 83.38 189 TYR A CA 1
ATOM 1457 C C . TYR A 1 189 ? 38.539 -0.515 -15.381 1.00 83.38 189 TYR A C 1
ATOM 1459 O O . TYR A 1 189 ? 38.589 0.185 -16.390 1.00 83.38 189 TYR A O 1
ATOM 1467 N N . LEU A 1 190 ? 37.656 -1.511 -15.247 1.00 80.94 190 LEU A N 1
ATOM 1468 C CA . LEU A 1 190 ? 36.667 -1.838 -16.278 1.00 80.94 190 LEU A CA 1
ATOM 1469 C C . LEU A 1 190 ? 35.774 -0.631 -16.607 1.00 80.94 190 LEU A C 1
ATOM 1471 O O . LEU A 1 190 ? 35.519 -0.352 -17.774 1.00 80.94 190 LEU A O 1
ATOM 1475 N N . ASN A 1 191 ? 35.333 0.116 -15.593 1.00 75.50 191 ASN A N 1
ATOM 1476 C CA . ASN A 1 191 ? 34.507 1.308 -15.796 1.00 75.50 191 ASN A CA 1
ATOM 1477 C C . ASN A 1 191 ? 35.257 2.421 -16.554 1.00 75.50 191 ASN A C 1
ATOM 1479 O O . ASN A 1 191 ? 34.692 3.067 -17.440 1.00 75.50 191 ASN A O 1
ATOM 1483 N N . TRP A 1 192 ? 36.539 2.628 -16.234 1.00 84.38 192 TRP A N 1
ATOM 1484 C CA . TRP A 1 192 ? 37.387 3.567 -16.972 1.00 84.38 192 TRP A CA 1
ATOM 1485 C C . TRP A 1 192 ? 37.626 3.098 -18.414 1.00 84.38 192 TRP A C 1
ATOM 1487 O O . TRP A 1 192 ? 37.497 3.891 -19.342 1.00 84.38 192 TRP A O 1
ATOM 1497 N N . PHE A 1 193 ? 37.880 1.802 -18.611 1.00 83.06 193 PHE A N 1
ATOM 1498 C CA . PHE A 1 193 ? 38.074 1.194 -19.926 1.00 83.06 193 PHE A CA 1
ATOM 1499 C C . PHE A 1 193 ? 36.833 1.313 -20.819 1.00 83.06 193 PHE A C 1
ATOM 1501 O O . PHE A 1 193 ? 36.968 1.698 -21.975 1.00 83.06 193 PHE A O 1
ATOM 1508 N N . MET A 1 194 ? 35.630 1.052 -20.296 1.00 81.00 194 MET A N 1
ATOM 1509 C CA . MET A 1 194 ? 34.381 1.212 -21.058 1.00 81.00 194 MET A CA 1
ATOM 1510 C C . MET A 1 194 ? 34.149 2.676 -21.443 1.00 81.00 194 MET A C 1
ATOM 1512 O O . MET A 1 194 ? 33.845 2.963 -22.595 1.00 81.00 194 MET A O 1
ATOM 1516 N N . SER A 1 195 ? 34.400 3.607 -20.516 1.00 80.06 195 SER A N 1
ATOM 1517 C CA . SER A 1 195 ? 34.305 5.044 -20.807 1.00 80.06 195 SER A CA 1
ATOM 1518 C C . SER A 1 195 ? 35.299 5.462 -21.899 1.00 80.06 195 SER A C 1
ATOM 1520 O O . SER A 1 195 ? 34.961 6.232 -22.792 1.00 80.06 195 SER A O 1
ATOM 1522 N N . TYR A 1 196 ? 36.524 4.935 -21.856 1.00 81.06 196 TYR A N 1
ATOM 1523 C CA . TYR A 1 196 ? 37.549 5.195 -22.865 1.00 81.06 196 TYR A CA 1
ATOM 1524 C C . TYR A 1 196 ? 37.192 4.581 -24.230 1.00 81.06 196 TYR A C 1
ATOM 1526 O O . TYR A 1 196 ? 37.301 5.254 -25.256 1.00 81.06 196 TYR A O 1
ATOM 1534 N N . ALA A 1 197 ? 36.698 3.342 -24.256 1.00 82.88 197 ALA A N 1
ATOM 1535 C CA . ALA A 1 197 ? 36.236 2.687 -25.477 1.00 82.88 197 ALA A CA 1
ATOM 1536 C C . ALA A 1 197 ? 35.075 3.456 -26.133 1.00 82.88 197 ALA A C 1
ATOM 1538 O O . ALA A 1 197 ? 35.106 3.671 -27.344 1.00 82.88 197 ALA A O 1
ATOM 1539 N N . ASP A 1 198 ? 34.119 3.950 -25.341 1.00 75.38 198 ASP A N 1
ATOM 1540 C CA . ASP A 1 198 ? 33.023 4.794 -25.830 1.00 75.38 198 ASP A CA 1
ATOM 1541 C C . ASP A 1 198 ? 33.540 6.113 -26.421 1.00 75.38 198 ASP A C 1
ATOM 1543 O O . ASP A 1 198 ? 33.067 6.543 -27.474 1.00 75.38 198 ASP A O 1
ATOM 1547 N N . THR A 1 199 ? 34.555 6.741 -25.808 1.00 81.88 199 THR A N 1
ATOM 1548 C CA . THR A 1 199 ? 35.161 7.959 -26.378 1.00 81.88 199 THR A CA 1
ATOM 1549 C C . THR A 1 199 ? 35.851 7.701 -27.716 1.00 81.88 199 THR A C 1
ATOM 1551 O O . THR A 1 199 ? 35.710 8.508 -28.632 1.00 81.88 199 THR A O 1
ATOM 1554 N N . LEU A 1 200 ? 36.547 6.570 -27.868 1.00 79.50 200 LEU A N 1
ATOM 1555 C CA . LEU A 1 200 ? 37.159 6.188 -29.143 1.00 79.50 200 LEU A CA 1
ATOM 1556 C C . LEU A 1 200 ? 36.101 5.878 -30.207 1.00 79.50 200 LEU A C 1
ATOM 1558 O O . LEU A 1 200 ? 36.248 6.293 -31.355 1.00 79.50 200 LEU A O 1
ATOM 1562 N N . LEU A 1 201 ? 35.017 5.200 -29.824 1.00 81.94 201 LEU A N 1
ATOM 1563 C CA . LEU A 1 201 ? 33.911 4.892 -30.726 1.00 81.94 201 LEU A CA 1
ATOM 1564 C C . LEU A 1 201 ? 33.180 6.164 -31.189 1.00 81.94 201 LEU A C 1
ATOM 1566 O O . LEU A 1 201 ? 32.804 6.263 -32.355 1.00 81.94 201 LEU A O 1
ATOM 1570 N N . ALA A 1 202 ? 33.002 7.146 -30.302 1.00 74.75 202 ALA A N 1
ATOM 1571 C CA . ALA A 1 202 ? 32.411 8.439 -30.645 1.00 74.75 202 ALA A CA 1
ATOM 1572 C C . ALA A 1 202 ? 33.296 9.245 -31.614 1.00 74.75 202 ALA A C 1
ATOM 1574 O O . ALA A 1 202 ? 32.783 9.877 -32.538 1.00 74.75 202 ALA A O 1
ATOM 1575 N N . LEU A 1 203 ? 34.622 9.191 -31.444 1.00 80.75 203 LEU A N 1
ATOM 1576 C CA . LEU A 1 203 ? 35.565 9.818 -32.374 1.00 80.75 203 LEU A CA 1
ATOM 1577 C C . LEU A 1 203 ? 35.539 9.147 -33.757 1.00 80.75 203 LEU A C 1
ATOM 1579 O O . LEU A 1 203 ? 35.475 9.853 -34.759 1.00 80.75 203 LEU A O 1
ATOM 1583 N N . ASP A 1 204 ? 35.501 7.812 -33.820 1.00 76.75 204 ASP A N 1
ATOM 1584 C CA . ASP A 1 204 ? 35.380 7.061 -35.083 1.00 76.75 204 ASP A CA 1
ATOM 1585 C C . ASP A 1 204 ? 34.069 7.382 -35.829 1.00 76.75 204 ASP A C 1
ATOM 1587 O O . ASP A 1 204 ? 34.070 7.558 -37.048 1.00 76.75 204 ASP A O 1
ATOM 1591 N N . GLN A 1 205 ? 32.947 7.539 -35.116 1.00 69.56 205 GLN A N 1
ATOM 1592 C CA . GLN A 1 205 ? 31.677 7.974 -35.720 1.00 69.56 205 GLN A CA 1
ATOM 1593 C C . GLN A 1 205 ? 31.774 9.387 -36.317 1.00 69.56 205 GLN A C 1
ATOM 1595 O O . GLN A 1 205 ? 31.362 9.597 -37.459 1.00 69.56 205 GLN A O 1
ATOM 1600 N N . GLY A 1 206 ? 32.392 10.330 -35.599 1.00 71.06 206 GLY A N 1
ATOM 1601 C CA . GLY A 1 206 ? 32.619 11.689 -36.099 1.00 71.06 206 GLY A CA 1
ATOM 1602 C C . GLY A 1 206 ? 33.603 11.761 -37.278 1.00 71.06 206 GLY A C 1
ATOM 1603 O O . GLY A 1 206 ? 33.474 12.627 -38.145 1.00 71.06 206 GLY A O 1
ATOM 1604 N N . GLU A 1 207 ? 34.579 10.851 -37.363 1.00 61.41 207 GLU A N 1
ATOM 1605 C CA . GLU A 1 207 ? 35.472 10.733 -38.528 1.00 61.41 207 GLU A CA 1
ATOM 1606 C C . GLU A 1 207 ? 34.778 10.090 -39.742 1.00 61.41 207 GLU A C 1
ATOM 1608 O O . GLU A 1 207 ? 34.990 10.517 -40.887 1.00 61.41 207 GLU A O 1
ATOM 1613 N N . LYS A 1 208 ? 33.886 9.120 -39.516 1.00 63.59 208 LYS A N 1
ATOM 1614 C CA . LYS A 1 208 ? 33.035 8.529 -40.562 1.00 63.59 208 LYS A CA 1
ATOM 1615 C C . LYS A 1 208 ? 32.038 9.536 -41.146 1.00 63.59 208 LYS A C 1
ATOM 1617 O O . LYS A 1 208 ? 31.851 9.557 -42.361 1.00 63.59 208 LYS A O 1
ATOM 1622 N N . GLU A 1 209 ? 31.467 10.424 -40.333 1.00 56.94 209 GLU A N 1
ATOM 1623 C CA . GLU A 1 209 ? 30.619 11.524 -40.826 1.00 56.94 209 GLU A CA 1
ATOM 1624 C C . GLU A 1 209 ? 31.415 12.557 -41.641 1.00 56.94 209 GLU A C 1
ATOM 1626 O O . GLU A 1 209 ? 30.960 12.998 -42.699 1.00 56.94 209 GLU A O 1
ATOM 1631 N N . LYS A 1 210 ? 32.647 12.888 -41.227 1.00 56.94 210 LYS A N 1
ATOM 1632 C CA . LYS A 1 210 ? 33.530 13.800 -41.983 1.00 56.94 210 LYS A CA 1
ATOM 1633 C C . LYS A 1 210 ? 33.936 13.235 -43.348 1.00 56.94 210 LYS A C 1
ATOM 1635 O O . LYS A 1 210 ? 33.981 13.980 -44.329 1.00 56.94 210 LYS A O 1
ATOM 1640 N N . THR A 1 211 ? 34.201 11.932 -43.438 1.00 52.72 211 THR A N 1
ATOM 1641 C CA . THR A 1 211 ? 34.616 11.263 -44.688 1.00 52.72 211 THR A CA 1
ATOM 1642 C C . THR A 1 211 ? 33.463 10.981 -45.663 1.00 52.72 211 THR A C 1
ATOM 1644 O O . THR A 1 211 ? 33.719 10.785 -46.851 1.00 52.72 211 THR A O 1
ATOM 1647 N N . ALA A 1 212 ? 32.205 11.029 -45.208 1.00 50.56 212 ALA A N 1
ATOM 1648 C CA . ALA A 1 212 ? 31.009 10.858 -46.040 1.00 50.56 212 ALA A CA 1
ATOM 1649 C C . ALA A 1 212 ? 30.530 12.146 -46.750 1.00 50.56 212 ALA A C 1
ATOM 1651 O O . ALA A 1 212 ? 29.580 12.102 -47.536 1.00 50.56 212 ALA A O 1
ATOM 1652 N N . SER A 1 213 ? 31.184 13.293 -46.530 1.00 44.22 213 SER A N 1
ATOM 1653 C CA . SER A 1 213 ? 30.895 14.518 -47.287 1.00 44.22 213 SER A CA 1
ATOM 1654 C C . SER A 1 213 ? 31.444 14.414 -48.731 1.00 44.22 213 SER A C 1
ATOM 1656 O O . SER A 1 213 ? 32.623 14.109 -48.931 1.00 44.22 213 SER A O 1
ATOM 1658 N N . PRO A 1 214 ? 30.619 14.599 -49.786 1.00 45.34 214 PRO A N 1
ATOM 1659 C CA . PRO A 1 214 ? 31.007 14.223 -51.142 1.00 45.34 214 PRO A CA 1
ATOM 1660 C C . PRO A 1 214 ? 31.995 15.217 -51.765 1.00 45.34 214 PRO A C 1
ATOM 1662 O O . PRO A 1 214 ? 31.819 16.437 -51.714 1.00 45.34 214 PRO A O 1
ATOM 1665 N N . LYS A 1 215 ? 33.013 14.664 -52.438 1.00 46.69 215 LYS A N 1
ATOM 1666 C CA . LYS A 1 215 ? 33.923 15.364 -53.358 1.00 46.69 215 LYS A CA 1
ATOM 1667 C C . LYS A 1 215 ? 33.133 16.250 -54.336 1.00 46.69 215 LYS A C 1
ATOM 1669 O O . LYS A 1 215 ? 32.404 15.738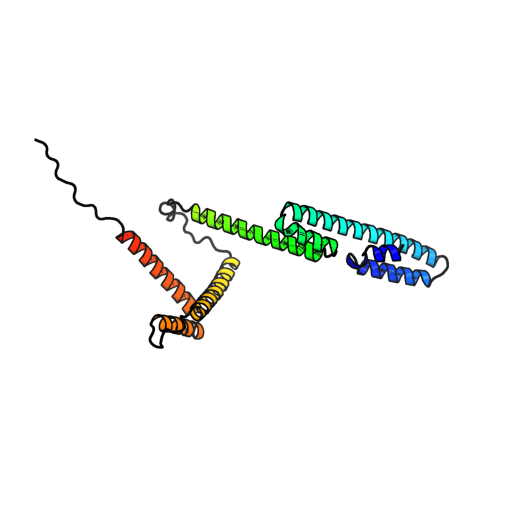 -55.183 1.00 46.69 215 LYS A O 1
ATOM 1674 N N . LYS A 1 216 ? 33.360 17.568 -54.294 1.00 39.62 216 LYS A N 1
ATOM 1675 C CA . LYS A 1 216 ? 33.036 18.479 -55.406 1.00 39.62 216 LYS A CA 1
ATOM 1676 C C . LYS A 1 216 ? 33.828 18.048 -56.648 1.00 39.62 216 LYS A C 1
ATOM 1678 O O . LYS A 1 216 ? 35.050 18.174 -56.674 1.00 39.62 216 LYS A O 1
ATOM 1683 N N . GLY A 1 217 ? 33.133 17.533 -57.662 1.00 39.50 217 GLY A N 1
ATOM 1684 C CA . GLY A 1 217 ? 33.670 17.371 -59.017 1.00 39.50 217 GLY A CA 1
ATOM 1685 C C . GLY A 1 217 ? 33.908 18.732 -59.694 1.00 39.50 217 GLY A C 1
ATOM 1686 O O . GLY A 1 217 ? 33.289 19.724 -59.298 1.00 39.50 217 GLY A O 1
ATOM 1687 N N . PRO A 1 218 ? 34.816 18.815 -60.684 1.00 41.44 218 PRO A N 1
ATOM 1688 C CA . PRO A 1 218 ? 35.278 20.084 -61.235 1.00 41.44 218 PRO A CA 1
ATOM 1689 C C . PRO A 1 218 ? 34.201 20.728 -62.119 1.00 41.44 218 PRO A C 1
ATOM 1691 O O . PRO A 1 218 ? 33.614 20.078 -62.982 1.00 41.44 218 PRO A O 1
ATOM 1694 N N . ALA A 1 219 ? 33.951 22.022 -61.910 1.00 37.91 219 ALA A N 1
ATOM 1695 C CA . ALA A 1 219 ? 33.035 22.807 -62.729 1.00 37.91 219 ALA A CA 1
ATOM 1696 C C . ALA A 1 219 ? 33.632 23.064 -64.125 1.00 37.91 219 ALA A C 1
ATOM 1698 O O . ALA A 1 219 ? 34.774 23.504 -64.266 1.00 37.91 219 ALA A O 1
ATOM 1699 N N . ALA A 1 220 ? 32.832 22.771 -65.149 1.00 37.59 220 ALA A N 1
ATOM 1700 C CA . ALA A 1 220 ? 33.144 22.932 -66.560 1.00 37.59 220 ALA A CA 1
ATOM 1701 C C . ALA A 1 220 ? 33.415 24.399 -66.956 1.00 37.59 220 ALA A C 1
ATOM 1703 O O . ALA A 1 220 ? 32.793 25.333 -66.451 1.00 37.59 220 ALA A O 1
ATOM 1704 N N . ARG A 1 221 ? 34.343 24.572 -67.907 1.00 39.28 221 ARG A N 1
ATOM 1705 C CA . ARG A 1 221 ? 34.706 25.838 -68.563 1.00 39.28 221 ARG A CA 1
ATOM 1706 C C . ARG A 1 221 ? 33.486 26.510 -69.205 1.00 39.28 221 ARG A C 1
ATOM 1708 O O . ARG A 1 221 ? 32.787 25.896 -70.005 1.00 39.28 221 ARG A O 1
ATOM 1715 N N . ALA A 1 222 ? 33.306 27.797 -68.918 1.00 37.78 222 ALA A N 1
ATOM 1716 C CA . ALA A 1 222 ? 32.381 28.676 -69.620 1.00 37.78 222 ALA A CA 1
ATOM 1717 C C . ALA A 1 222 ? 32.935 29.052 -71.008 1.00 37.78 222 ALA A C 1
ATOM 1719 O O . ALA A 1 222 ? 34.030 29.605 -71.114 1.00 37.78 222 ALA A O 1
ATOM 1720 N N . ALA A 1 223 ? 32.165 28.775 -72.061 1.00 34.50 223 ALA A N 1
ATOM 1721 C CA . ALA A 1 223 ? 32.371 29.321 -73.397 1.00 34.50 223 ALA A CA 1
ATOM 1722 C C . ALA A 1 223 ? 31.627 30.661 -73.522 1.00 34.50 223 ALA A C 1
ATOM 1724 O O . ALA A 1 223 ? 30.418 30.729 -73.293 1.00 34.50 223 ALA A O 1
ATOM 1725 N N . LYS A 1 224 ? 32.350 31.724 -73.891 1.00 37.50 224 LYS A N 1
ATOM 1726 C CA . LYS A 1 224 ? 31.772 32.964 -74.425 1.00 37.50 224 LYS A CA 1
ATOM 1727 C C . LYS A 1 224 ? 32.806 33.707 -75.281 1.00 37.50 224 LYS A C 1
ATOM 1729 O O . LYS A 1 224 ? 33.594 34.484 -74.747 1.00 37.50 224 LYS A O 1
ATOM 1734 N N . LYS A 1 225 ? 32.797 33.438 -76.587 1.00 34.31 225 LYS A N 1
ATOM 1735 C CA . LYS A 1 225 ? 32.820 34.394 -77.711 1.00 34.31 225 LYS A CA 1
ATOM 1736 C C . L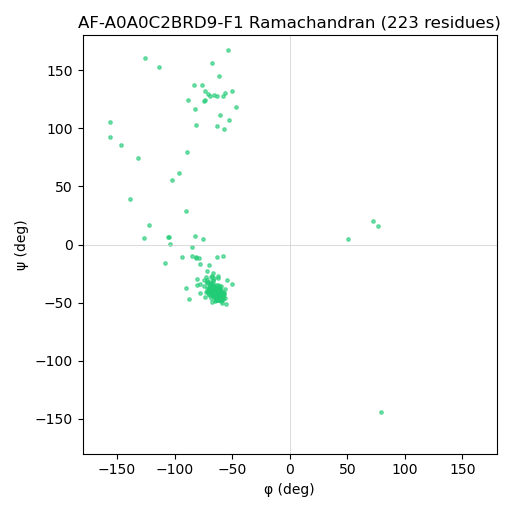YS A 1 225 ? 32.951 33.638 -79.025 1.00 34.31 225 LYS A C 1
ATOM 1738 O O . LYS A 1 225 ? 33.757 32.687 -79.059 1.00 34.31 225 LYS A O 1
#

Organism: NCBI:txid709839

pLDDT: mean 71.25, std 15.34, range [34.31, 91.06]

Mean predicted aligned error: 19.79 Å

Foldseek 3Di:
DLVVCVVVPLCLQDVPLNVVLVVLVVVLVVDDDPVNVVSVVVSVVSVVVSVVSSVVLLVVLVVLLVVLCVVCVVCNVVSVVCVVVVPSVSNVVVSVVVVVVVVVVVVVVVVVVVVVPPPDPCVVPVVPPPDPPPPDVVVVVVVVVCLLVVLVVVLVVLVVPDDPPDPPPHPSVVVSVVLVVCCVVPSVVSSVVVVVVVVVVVVVVVVVVVVPPDDDDDDDDDDDD